Protein AF-A0A2A2QHY3-F1 (afdb_monomer)

pLDDT: mean 75.03, std 21.99, range [33.5, 98.31]

Mean predicted aligned error: 20.66 Å

Foldseek 3Di:
DDDDPPPVVVVVVVVVVVVVVVVVVVVVVVPPDDDDDDDDDDDDDDDDDDDDDDDDDDDDDDDDDDDDDDDDDDDDDDDDDDDDDDPPDPDPPDPDDDDDDPVPDPDPDFPPVQLVLQALVLVLQLVVCVVPVFGQDDAQQSSLCCCCQVPPRRDHSRDPVQPDADPSNFGATPCRAGWDWAPPDRHDIKTWQCANVNHPPDPRIHIYD

Structure (mmCIF, N/CA/C/O backbone):
data_AF-A0A2A2QHY3-F1
#
_entry.id   AF-A0A2A2QHY3-F1
#
loop_
_atom_site.group_PDB
_atom_site.id
_atom_site.type_symbol
_atom_site.label_atom_id
_atom_site.label_alt_id
_atom_site.label_comp_id
_atom_site.label_asym_id
_atom_site.label_entity_id
_atom_site.label_seq_id
_atom_site.pdbx_PDB_ins_code
_atom_site.Cartn_x
_atom_site.Cartn_y
_atom_site.Cartn_z
_atom_site.occupancy
_atom_site.B_iso_or_equiv
_atom_site.auth_seq_id
_atom_site.auth_comp_id
_atom_site.auth_asym_id
_atom_site.auth_atom_id
_atom_site.pdbx_PDB_model_num
ATOM 1 N N . MET A 1 1 ? -43.915 27.245 43.127 1.00 45.81 1 MET A N 1
ATOM 2 C CA . MET A 1 1 ? -43.086 27.067 41.912 1.00 45.81 1 MET A CA 1
ATOM 3 C C . MET A 1 1 ? -41.611 27.105 42.297 1.00 45.81 1 MET A C 1
ATOM 5 O O . MET A 1 1 ? -41.161 28.162 42.717 1.00 45.81 1 MET A O 1
ATOM 9 N N . LYS A 1 2 ? -40.897 25.970 42.237 1.00 51.75 2 LYS A N 1
ATOM 10 C CA . LYS A 1 2 ? -39.419 25.854 42.232 1.00 51.75 2 LYS A CA 1
ATOM 11 C C . LYS A 1 2 ? -39.046 24.370 42.066 1.00 51.75 2 LYS A C 1
ATOM 13 O O . LYS A 1 2 ? -38.904 23.647 43.042 1.00 51.75 2 LYS A O 1
ATOM 18 N N . CYS A 1 3 ? -38.925 23.913 40.824 1.00 56.03 3 CYS A N 1
ATOM 19 C CA . CYS A 1 3 ? -38.305 22.636 40.464 1.00 56.03 3 CYS A CA 1
ATOM 20 C C . CYS A 1 3 ? -37.476 22.882 39.205 1.00 56.03 3 CYS A C 1
ATOM 22 O O . CYS A 1 3 ? -38.025 23.318 38.200 1.00 56.03 3 CYS A O 1
ATOM 24 N N . GLY A 1 4 ? -36.161 22.669 39.279 1.00 54.53 4 GLY A N 1
ATOM 25 C CA . GLY A 1 4 ? -35.278 22.825 38.120 1.00 54.53 4 GLY A CA 1
ATOM 26 C C . GLY A 1 4 ? -33.840 23.198 38.463 1.00 54.53 4 GLY A C 1
ATOM 27 O O . GLY A 1 4 ? -33.334 24.168 37.916 1.00 54.53 4 GLY A O 1
ATOM 28 N N . ARG A 1 5 ? -33.186 22.486 39.394 1.00 56.34 5 ARG A N 1
ATOM 29 C CA . ARG A 1 5 ? -31.744 22.656 39.681 1.00 56.34 5 ARG A CA 1
ATOM 30 C C . ARG A 1 5 ? -30.909 21.392 40.026 1.00 56.34 5 ARG A C 1
ATOM 32 O O . ARG A 1 5 ? -29.779 21.594 40.449 1.00 56.34 5 ARG A O 1
ATOM 39 N N . PRO A 1 6 ? -31.331 20.118 39.835 1.00 54.50 6 PRO A N 1
ATOM 40 C CA . PRO A 1 6 ? -30.407 18.998 40.078 1.00 54.50 6 PRO A CA 1
ATOM 41 C C . PRO A 1 6 ? -29.558 18.587 38.856 1.00 54.50 6 PRO A C 1
ATOM 43 O O . PRO A 1 6 ? -28.468 18.057 39.031 1.00 54.50 6 PRO A O 1
ATOM 46 N N . ILE A 1 7 ? -30.000 18.855 37.620 1.00 58.50 7 ILE A N 1
ATOM 47 C CA . ILE A 1 7 ? -29.345 18.306 36.411 1.00 58.50 7 ILE A CA 1
ATOM 48 C C . ILE A 1 7 ? -28.051 19.061 36.049 1.00 58.50 7 ILE A C 1
ATOM 50 O O . ILE A 1 7 ? -27.073 18.450 35.630 1.00 58.50 7 ILE A O 1
ATOM 54 N N . LEU A 1 8 ? -27.999 20.378 36.277 1.00 55.47 8 LEU A N 1
ATOM 55 C CA . LEU A 1 8 ? -26.834 21.200 35.915 1.00 55.47 8 LEU A CA 1
ATOM 56 C C . LEU A 1 8 ? -25.588 20.883 36.770 1.00 55.47 8 LEU A C 1
ATOM 58 O O . LEU A 1 8 ? -24.467 20.959 36.277 1.00 55.47 8 LEU A O 1
ATOM 62 N N . LEU A 1 9 ? -25.779 20.487 38.034 1.00 60.03 9 LEU A N 1
ATOM 63 C CA . LEU A 1 9 ? -24.678 20.124 38.936 1.00 60.03 9 LEU A CA 1
ATOM 64 C C . LEU A 1 9 ? -24.052 18.770 38.571 1.00 60.03 9 LEU A C 1
ATOM 66 O O . LEU A 1 9 ? -22.837 18.622 38.666 1.00 60.03 9 LEU A O 1
ATOM 70 N N . GLY A 1 10 ? -24.858 17.812 38.100 1.00 60.22 10 GLY A N 1
ATOM 71 C CA . GLY A 1 10 ? -24.362 16.503 37.664 1.00 60.22 10 GLY A CA 1
ATOM 72 C C . GLY A 1 10 ? -23.463 16.589 36.428 1.00 60.22 10 GLY A C 1
ATOM 73 O O . GLY A 1 10 ? -22.419 15.945 36.380 1.00 60.22 10 GLY A O 1
ATOM 74 N N . VAL A 1 11 ? -23.820 17.438 35.458 1.00 71.88 11 VAL A N 1
ATOM 75 C CA . VAL A 1 11 ? -23.018 17.634 34.238 1.00 71.88 11 VAL A CA 1
ATOM 76 C C . VAL A 1 11 ? -21.696 18.336 34.552 1.00 71.88 11 VAL A C 1
ATOM 78 O O . VAL A 1 11 ? -20.653 17.921 34.054 1.00 71.88 11 VAL A O 1
ATOM 81 N N . LEU A 1 12 ? -21.705 19.347 35.427 1.00 74.94 12 LEU A N 1
ATOM 82 C CA . LEU A 1 12 ? -20.481 20.051 35.814 1.00 74.94 12 LEU A CA 1
ATOM 83 C C . LEU A 1 12 ? -19.494 19.128 36.547 1.00 74.94 12 LEU A C 1
ATOM 85 O O . LEU A 1 12 ? -18.302 19.170 36.258 1.00 74.94 12 LEU A O 1
ATOM 89 N N . ALA A 1 13 ? -19.987 18.262 37.438 1.00 75.25 13 ALA A N 1
ATOM 90 C CA . ALA A 1 13 ? -19.157 17.287 38.146 1.00 75.25 13 ALA A CA 1
ATOM 91 C C . ALA A 1 13 ? -18.548 16.227 37.208 1.00 75.25 13 ALA A C 1
ATOM 93 O O . ALA A 1 13 ? -17.409 15.805 37.405 1.00 75.25 13 ALA A O 1
ATOM 94 N N . LEU A 1 14 ? -19.277 15.813 36.165 1.00 79.25 14 LEU A N 1
ATOM 95 C CA . LEU A 1 14 ? -18.759 14.874 35.169 1.00 79.25 14 LEU A CA 1
ATOM 96 C C . LEU A 1 14 ? -17.649 15.517 34.321 1.00 79.25 14 LEU A C 1
ATOM 98 O O . LEU A 1 14 ? -16.610 14.903 34.090 1.00 79.25 14 LEU A O 1
ATOM 102 N N . VAL A 1 15 ? -17.838 16.771 33.895 1.00 83.25 15 VAL A N 1
ATOM 103 C CA . VAL A 1 15 ? -16.846 17.509 33.095 1.00 83.25 15 VAL A CA 1
ATOM 104 C C . VAL A 1 15 ? -15.562 17.754 33.889 1.00 83.25 15 VAL A C 1
ATOM 106 O O . VAL A 1 15 ? -14.472 17.564 33.349 1.00 83.25 15 VAL A O 1
ATOM 109 N N . THR A 1 16 ? -15.656 18.110 35.174 1.00 83.81 16 THR A N 1
ATOM 110 C CA . THR A 1 16 ? -14.464 18.289 36.018 1.00 83.81 16 THR A CA 1
ATOM 111 C C . THR A 1 16 ? -13.743 16.971 36.283 1.00 83.81 16 THR A C 1
ATOM 113 O O . THR A 1 16 ? -12.515 16.945 36.247 1.00 83.81 16 THR A O 1
ATOM 116 N N . ALA A 1 17 ? -14.470 15.865 36.472 1.00 84.81 17 ALA A N 1
ATOM 117 C CA . ALA A 1 17 ? -13.868 14.543 36.626 1.00 84.81 17 ALA A CA 1
ATOM 118 C C . ALA A 1 17 ? -13.117 14.094 35.359 1.00 84.81 17 ALA A C 1
ATOM 120 O O . ALA A 1 17 ? -11.991 13.610 35.455 1.00 84.81 17 ALA A O 1
ATOM 121 N N . VAL A 1 18 ? -13.694 14.309 34.170 1.00 85.50 18 VAL A N 1
ATOM 122 C CA . VAL A 1 18 ? -13.041 13.983 32.888 1.00 85.50 18 VAL A CA 1
ATOM 123 C C . VAL A 1 18 ? -11.818 14.871 32.641 1.00 85.50 18 VAL A C 1
ATOM 125 O O . VAL A 1 18 ? -10.783 14.371 32.201 1.00 85.50 18 VAL A O 1
ATOM 128 N N . ALA A 1 19 ? -11.897 16.164 32.968 1.00 82.62 19 ALA A N 1
ATOM 129 C CA . ALA A 1 19 ? -10.767 17.084 32.843 1.00 82.62 19 ALA A CA 1
ATOM 130 C C . ALA A 1 19 ? -9.610 16.714 33.789 1.00 82.62 19 ALA A C 1
ATOM 132 O O . ALA A 1 19 ? -8.457 16.691 33.366 1.00 82.62 19 ALA A O 1
ATOM 133 N N . LEU A 1 20 ? -9.912 16.361 35.045 1.00 80.81 20 LEU A N 1
ATOM 134 C CA . LEU A 1 20 ? -8.910 15.908 36.016 1.00 80.81 20 LEU A CA 1
ATOM 135 C C . LEU A 1 20 ? -8.284 14.566 35.621 1.00 80.81 20 LEU A C 1
ATOM 137 O O . LEU A 1 20 ? -7.082 14.382 35.798 1.00 80.81 20 LEU A O 1
ATOM 141 N N . TRP A 1 21 ? -9.072 13.649 35.054 1.00 82.31 21 TRP A N 1
ATOM 142 C CA . TRP A 1 21 ? -8.555 12.382 34.541 1.00 82.31 21 TRP A CA 1
ATOM 143 C C . TRP A 1 21 ? -7.589 12.603 33.367 1.00 82.31 21 TRP A C 1
ATOM 145 O O . TRP A 1 21 ? -6.461 12.120 33.410 1.00 82.31 21 TRP A O 1
ATOM 155 N N . ARG A 1 22 ? -7.966 13.431 32.380 1.00 81.06 22 ARG A N 1
ATOM 156 C CA . ARG A 1 22 ? -7.098 13.770 31.237 1.00 81.06 22 ARG A CA 1
ATOM 157 C C . ARG A 1 22 ? -5.820 14.506 31.642 1.00 81.06 22 ARG A C 1
ATOM 159 O O . ARG A 1 22 ? -4.773 14.265 31.053 1.00 81.06 22 ARG A O 1
ATOM 166 N N . PHE A 1 23 ? -5.889 15.382 32.643 1.00 74.88 23 PHE A N 1
ATOM 167 C CA . PHE A 1 23 ? -4.717 16.115 33.123 1.00 74.88 23 PHE A CA 1
ATOM 168 C C . PHE A 1 23 ? -3.711 15.210 33.851 1.00 74.88 23 PHE A C 1
ATOM 170 O O . PHE A 1 23 ? -2.507 15.431 33.755 1.00 74.88 23 PHE A O 1
ATOM 177 N N . ARG A 1 24 ? -4.182 14.164 34.547 1.00 76.06 24 ARG A N 1
ATOM 178 C CA . ARG A 1 24 ? -3.297 13.199 35.216 1.00 76.06 24 ARG A CA 1
ATOM 179 C C . ARG A 1 24 ? -2.527 12.329 34.222 1.00 76.06 24 ARG A C 1
ATOM 181 O O . ARG A 1 24 ? -1.362 12.046 34.472 1.00 76.06 24 ARG A O 1
ATOM 188 N N . GLU A 1 25 ? -3.151 11.959 33.105 1.00 73.75 25 GLU A N 1
ATOM 189 C CA . GLU A 1 25 ? -2.495 11.208 32.024 1.00 73.75 25 GLU A CA 1
ATOM 190 C C . GLU A 1 25 ? -1.310 12.002 31.440 1.00 73.75 25 GLU A C 1
ATOM 192 O O . GLU A 1 25 ? -0.214 11.471 31.297 1.00 73.75 25 GLU A O 1
ATOM 197 N N . SER A 1 26 ? -1.488 13.315 31.229 1.00 69.31 26 SER A N 1
ATOM 198 C CA . SER A 1 26 ? -0.455 14.199 30.663 1.00 69.31 26 SER A CA 1
ATOM 199 C C . SER A 1 26 ? 0.800 14.350 31.532 1.00 69.31 26 SER A C 1
ATOM 201 O O . SER A 1 26 ? 1.853 14.700 31.008 1.00 69.31 26 SER A O 1
ATOM 203 N N . GLN A 1 27 ? 0.712 14.120 32.845 1.00 67.31 27 GLN A N 1
ATOM 204 C CA . GLN A 1 27 ? 1.872 14.202 33.741 1.00 67.31 27 GLN A CA 1
ATOM 205 C C . GLN A 1 27 ? 2.694 12.903 33.757 1.00 67.31 27 GLN A C 1
ATOM 207 O O . GLN A 1 27 ? 3.827 12.915 34.226 1.00 67.31 27 GLN A O 1
ATOM 212 N N . SER A 1 28 ? 2.161 11.791 33.231 1.00 60.09 28 SER A N 1
ATOM 213 C CA . SER A 1 28 ? 2.881 10.511 33.186 1.00 60.09 28 SER A CA 1
ATOM 214 C C . SER A 1 28 ? 3.974 10.471 32.112 1.00 60.09 28 SER A C 1
ATOM 216 O O . SER A 1 28 ? 4.879 9.647 32.209 1.00 60.09 28 SER A O 1
ATOM 218 N N . GLU A 1 29 ? 3.913 11.339 31.100 1.00 57.69 29 GLU A N 1
ATOM 219 C CA . GLU A 1 29 ? 4.893 11.367 30.004 1.00 57.69 29 GLU A CA 1
ATOM 220 C C . GLU A 1 29 ? 6.101 12.277 30.300 1.00 57.69 29 GLU A C 1
ATOM 222 O O . GLU A 1 29 ? 7.143 12.148 29.662 1.00 57.69 29 GLU A O 1
ATOM 227 N N . ALA A 1 30 ? 6.008 13.163 31.300 1.00 55.22 30 ALA A N 1
ATOM 228 C CA . ALA A 1 30 ? 7.052 14.148 31.601 1.00 55.22 30 ALA A CA 1
ATOM 229 C C . ALA A 1 30 ? 8.196 13.628 32.500 1.00 55.22 30 ALA A C 1
ATOM 231 O O . ALA A 1 30 ? 9.210 14.309 32.626 1.00 55.22 30 ALA A O 1
ATOM 232 N N . ASP A 1 31 ? 8.071 12.436 33.097 1.00 53.31 31 ASP A N 1
ATOM 233 C CA . ASP A 1 31 ? 9.035 11.913 34.088 1.00 53.31 31 ASP A CA 1
ATOM 234 C C . ASP A 1 31 ? 9.983 10.822 33.534 1.00 53.31 31 ASP A C 1
ATOM 236 O O . ASP A 1 31 ? 10.686 10.151 34.284 1.00 53.31 31 ASP A O 1
ATOM 240 N N . SER A 1 32 ? 10.023 10.613 32.208 1.00 55.22 32 SER A N 1
ATOM 241 C CA . SER A 1 32 ? 10.873 9.575 31.581 1.00 55.22 32 SER A CA 1
ATOM 242 C C . SER A 1 32 ? 12.145 10.088 30.893 1.00 55.22 32 SER A C 1
ATOM 244 O O . SER A 1 32 ? 12.875 9.296 30.301 1.00 55.22 32 SER A O 1
ATOM 246 N N . GLN A 1 33 ? 12.482 11.377 31.001 1.00 50.69 33 GLN A N 1
ATOM 247 C CA . GLN A 1 33 ? 13.728 11.914 30.437 1.00 50.69 33 GLN A CA 1
ATOM 248 C C . GLN A 1 33 ? 14.795 12.119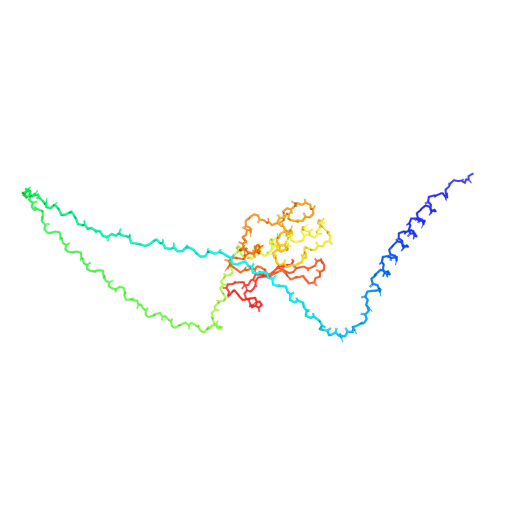 31.529 1.00 50.69 33 GLN A C 1
ATOM 250 O O . GLN A 1 33 ? 15.127 13.244 31.899 1.00 50.69 33 GLN A O 1
ATOM 255 N N . ALA A 1 34 ? 15.356 11.021 32.043 1.00 54.34 34 ALA A N 1
ATOM 256 C CA . ALA A 1 34 ? 16.593 11.058 32.825 1.00 54.34 34 ALA A CA 1
ATOM 257 C C . ALA A 1 34 ? 17.828 11.107 31.888 1.00 54.34 34 ALA A C 1
ATOM 259 O O . ALA A 1 34 ? 17.817 10.473 30.829 1.00 54.34 34 ALA A O 1
ATOM 260 N N . PRO A 1 35 ? 18.890 11.859 32.238 1.00 56.16 35 PRO A N 1
ATOM 261 C CA . PRO A 1 35 ? 20.059 12.060 31.386 1.00 56.16 35 PRO A CA 1
ATOM 262 C C . PRO A 1 35 ? 21.027 10.866 31.388 1.00 56.16 35 PRO A C 1
ATOM 264 O O . PRO A 1 35 ? 21.154 10.130 32.363 1.00 56.16 35 PRO A O 1
ATOM 267 N N . ALA A 1 36 ? 21.732 10.727 30.265 1.00 50.81 36 ALA A N 1
ATOM 268 C CA . ALA A 1 36 ? 22.735 9.711 29.975 1.00 50.81 36 ALA A CA 1
ATOM 269 C C . ALA A 1 36 ? 23.927 9.702 30.953 1.00 50.81 36 ALA A C 1
ATOM 271 O O . ALA A 1 36 ? 24.559 10.734 31.175 1.00 50.81 36 ALA A O 1
ATOM 272 N N . GLU A 1 37 ? 24.319 8.508 31.406 1.00 55.56 37 GLU A N 1
ATOM 273 C CA . GLU A 1 37 ? 25.674 8.210 31.888 1.00 55.56 37 GLU A CA 1
ATOM 274 C C . GLU A 1 37 ? 26.284 7.059 31.064 1.00 55.56 37 GLU A C 1
ATOM 276 O O . GLU A 1 37 ? 25.624 6.036 30.868 1.00 55.56 37 GLU A O 1
ATOM 281 N N . PRO A 1 38 ? 27.543 7.171 30.596 1.00 61.53 38 PRO A N 1
ATOM 282 C CA . PRO A 1 38 ? 28.265 6.063 29.988 1.00 61.53 38 PRO A CA 1
ATOM 283 C C . PRO A 1 38 ? 29.276 5.470 30.978 1.00 61.53 38 PRO A C 1
ATOM 285 O O . PRO A 1 38 ? 30.269 6.120 31.298 1.00 61.53 38 PRO A O 1
ATOM 288 N N . ARG A 1 39 ? 29.099 4.211 31.402 1.00 39.72 39 ARG A N 1
ATOM 289 C CA . ARG A 1 39 ? 30.200 3.396 31.949 1.00 39.72 39 ARG A CA 1
ATOM 290 C C . ARG A 1 39 ? 30.043 1.901 31.649 1.00 39.72 39 ARG A C 1
ATOM 292 O O . ARG A 1 39 ? 29.150 1.240 32.154 1.00 39.72 39 ARG A O 1
ATOM 299 N N . SER A 1 40 ? 30.986 1.432 30.833 1.00 44.47 40 SER A N 1
ATOM 300 C CA . SER A 1 40 ? 31.912 0.325 31.110 1.00 44.47 40 SER A CA 1
ATOM 301 C C . SER A 1 40 ? 31.366 -1.074 31.424 1.00 44.47 40 SER A C 1
ATOM 303 O O . SER A 1 40 ? 30.890 -1.344 32.516 1.00 44.47 40 SER A O 1
ATOM 305 N N . THR A 1 41 ? 31.622 -1.968 30.461 1.00 46.62 41 THR A N 1
ATOM 306 C CA . THR A 1 41 ? 32.222 -3.308 30.614 1.00 46.62 41 THR A CA 1
ATOM 307 C C . THR A 1 41 ? 31.859 -4.120 31.855 1.00 46.62 41 THR A C 1
ATOM 309 O O . THR A 1 41 ? 32.412 -3.868 32.918 1.00 46.62 41 THR A O 1
ATOM 312 N N . GLU A 1 42 ? 31.169 -5.243 31.651 1.00 46.09 42 GLU A N 1
ATOM 313 C CA . GLU A 1 42 ? 31.665 -6.505 32.196 1.00 46.09 42 GLU A CA 1
ATOM 314 C C . GLU A 1 42 ? 31.254 -7.716 31.352 1.00 46.09 42 GLU A C 1
ATOM 316 O O . GLU A 1 42 ? 30.155 -7.826 30.814 1.00 46.09 42 GLU A O 1
ATOM 321 N N . SER A 1 43 ? 32.252 -8.577 31.197 1.00 50.47 43 SER A N 1
ATOM 322 C CA . SER A 1 43 ? 32.277 -9.831 30.469 1.00 50.47 43 SER A CA 1
ATOM 323 C C . SER A 1 43 ? 31.482 -10.886 31.231 1.00 50.47 43 SER A C 1
ATOM 325 O O . SER A 1 43 ? 31.693 -11.058 32.430 1.00 50.47 43 SER A O 1
ATOM 327 N N . PHE A 1 44 ? 30.630 -11.647 30.546 1.00 39.00 44 PHE A N 1
ATOM 328 C CA . PHE A 1 44 ? 30.208 -12.942 31.070 1.00 39.00 44 PHE A CA 1
ATOM 329 C C . PHE A 1 44 ? 30.114 -13.972 29.950 1.00 39.00 44 PHE A C 1
ATOM 331 O O . PHE A 1 44 ? 29.142 -14.055 29.200 1.00 39.00 44 PHE A O 1
ATOM 338 N N . SER A 1 45 ? 31.182 -14.760 29.857 1.00 47.38 45 SER A N 1
ATOM 339 C CA . SER A 1 45 ? 31.231 -16.040 29.171 1.00 47.38 45 SER A CA 1
ATOM 340 C C . SER A 1 45 ? 30.060 -16.920 29.599 1.00 47.38 45 SER A C 1
ATOM 342 O O . SER A 1 45 ? 29.883 -17.195 30.786 1.00 47.38 45 SER A O 1
ATOM 344 N N . ARG A 1 46 ? 29.320 -17.463 28.632 1.00 43.03 46 ARG A N 1
ATOM 345 C CA . ARG A 1 46 ? 28.609 -18.719 28.852 1.00 43.03 46 ARG A CA 1
ATOM 346 C C . ARG A 1 46 ? 28.780 -19.631 27.651 1.00 43.03 46 ARG A C 1
ATOM 348 O O . ARG A 1 46 ? 28.155 -19.456 26.612 1.00 43.03 46 ARG A O 1
ATOM 355 N N . SER A 1 47 ? 29.675 -20.586 27.863 1.00 44.25 47 SER A N 1
ATOM 356 C CA . SER A 1 47 ? 29.822 -21.831 27.131 1.00 44.25 47 SER A CA 1
ATOM 357 C C . SER A 1 47 ? 28.481 -22.547 26.993 1.00 44.25 47 SER A C 1
ATOM 359 O O . SER A 1 47 ? 27.666 -22.558 27.919 1.00 44.25 47 SER A O 1
ATOM 361 N N . GLY A 1 48 ? 28.287 -23.165 25.840 1.00 39.69 48 GLY A N 1
ATOM 362 C CA . GLY A 1 48 ? 27.104 -23.935 25.503 1.00 39.69 48 GLY A CA 1
ATOM 363 C C . GLY A 1 48 ? 27.349 -24.681 24.207 1.00 39.69 48 GLY A C 1
ATOM 364 O O . GLY A 1 48 ? 26.678 -24.433 23.212 1.00 39.69 48 GLY A O 1
ATOM 365 N N . ASP A 1 49 ? 28.368 -25.536 24.227 1.00 40.22 49 ASP A N 1
ATOM 366 C CA . ASP A 1 49 ? 28.618 -26.558 23.225 1.00 40.22 49 ASP A CA 1
ATOM 367 C C . ASP A 1 49 ? 27.358 -27.411 23.022 1.00 40.22 49 ASP A C 1
ATOM 369 O O . ASP A 1 49 ? 26.797 -27.981 23.959 1.00 40.22 49 ASP A O 1
ATOM 373 N N . THR A 1 50 ? 26.900 -27.512 21.782 1.00 42.78 50 THR A N 1
ATOM 374 C CA . THR A 1 50 ? 26.102 -28.647 21.317 1.00 42.78 50 THR A CA 1
ATOM 375 C C . THR A 1 50 ? 26.568 -28.954 19.904 1.00 42.78 50 THR A C 1
ATOM 377 O O . THR A 1 50 ? 26.039 -28.464 18.910 1.00 42.78 50 THR A O 1
ATOM 380 N N . GLU A 1 51 ? 27.626 -29.759 19.841 1.00 41.38 51 GLU A N 1
ATOM 381 C CA . GLU A 1 51 ? 27.794 -30.725 18.766 1.00 41.38 51 GLU A CA 1
ATOM 382 C C . GLU A 1 51 ? 26.566 -31.651 18.750 1.00 41.38 51 GLU A C 1
ATOM 384 O O . GLU A 1 51 ? 26.007 -31.950 19.804 1.00 41.38 51 GLU A O 1
ATOM 389 N N . ILE A 1 52 ? 26.151 -32.124 17.573 1.00 43.00 52 ILE A N 1
ATOM 390 C CA . ILE A 1 52 ? 26.177 -33.551 17.204 1.00 43.00 52 ILE A CA 1
ATOM 391 C C . ILE A 1 52 ? 25.601 -33.712 15.780 1.00 43.00 52 ILE A C 1
ATOM 393 O O . ILE A 1 52 ? 24.456 -33.378 15.491 1.00 43.00 52 ILE A O 1
ATOM 397 N N . ALA A 1 53 ? 26.449 -34.324 14.947 1.00 40.06 53 ALA A N 1
ATOM 398 C CA . ALA A 1 53 ? 26.171 -35.210 13.812 1.00 40.06 53 ALA A CA 1
ATOM 399 C C . ALA A 1 53 ? 25.688 -34.645 12.463 1.00 40.06 53 ALA A C 1
ATOM 401 O O . ALA A 1 53 ? 24.530 -34.751 12.067 1.00 40.06 53 ALA A O 1
ATOM 402 N N . THR A 1 54 ? 26.691 -34.286 11.658 1.00 37.28 54 THR A N 1
ATOM 403 C CA . THR A 1 54 ? 26.808 -34.693 10.248 1.00 37.28 54 THR A CA 1
ATOM 404 C C . THR A 1 54 ? 26.837 -36.227 10.125 1.00 37.28 54 THR A C 1
ATOM 406 O O . THR A 1 54 ? 27.675 -36.883 10.741 1.00 37.28 54 THR A O 1
ATOM 409 N N . SER A 1 55 ? 25.974 -36.793 9.277 1.00 38.66 55 SER A N 1
ATOM 410 C CA . SER A 1 55 ? 26.040 -38.168 8.744 1.00 38.66 55 SER A CA 1
ATOM 411 C C . SER A 1 55 ? 25.669 -38.078 7.256 1.00 38.66 55 SER A C 1
ATOM 413 O O . SER A 1 55 ? 24.545 -37.724 6.928 1.00 38.66 55 SER A O 1
ATOM 415 N N . SER A 1 56 ? 26.626 -37.981 6.333 1.00 39.38 56 SER A N 1
ATOM 416 C CA . SER A 1 56 ? 27.412 -39.047 5.691 1.00 39.38 56 SER A CA 1
ATOM 417 C C . SER A 1 56 ? 26.598 -40.044 4.842 1.00 39.38 56 SER A C 1
ATOM 419 O O . SER A 1 56 ? 25.986 -40.971 5.356 1.00 39.38 56 SER A O 1
ATOM 421 N N . LYS A 1 57 ? 26.756 -39.873 3.518 1.00 37.31 57 LYS A N 1
ATOM 422 C CA . LYS A 1 57 ? 27.110 -40.909 2.528 1.00 37.31 57 LYS A CA 1
ATOM 423 C C . LYS A 1 57 ? 26.030 -41.896 2.054 1.00 37.31 57 LYS A C 1
ATOM 425 O O . LYS A 1 57 ? 25.667 -42.843 2.738 1.00 37.31 57 LYS A O 1
ATOM 430 N N . GLY A 1 58 ? 25.679 -41.753 0.774 1.00 33.50 58 GLY A N 1
ATOM 431 C CA . GLY A 1 58 ? 25.013 -42.770 -0.038 1.00 33.50 58 GLY A CA 1
ATOM 432 C C . GLY A 1 58 ? 25.218 -42.488 -1.527 1.00 33.50 58 GLY A C 1
ATOM 433 O O . GLY A 1 58 ? 24.351 -41.911 -2.168 1.00 33.50 58 GLY A O 1
ATOM 434 N N . GLU A 1 59 ? 26.383 -42.863 -2.054 1.00 37.09 59 GLU A N 1
ATOM 435 C CA . GLU A 1 59 ? 26.681 -42.914 -3.489 1.00 37.09 59 GLU A CA 1
ATOM 436 C C . GLU A 1 59 ? 27.080 -44.351 -3.863 1.00 37.09 59 GLU A C 1
ATOM 438 O O . GLU A 1 59 ? 27.637 -45.072 -3.031 1.00 37.09 59 GLU A O 1
ATOM 443 N N . VAL A 1 60 ? 26.850 -44.679 -5.142 1.00 40.44 60 VAL A N 1
ATOM 444 C CA . VAL A 1 60 ? 27.289 -45.841 -5.941 1.00 40.44 60 VAL A CA 1
ATOM 445 C C . VAL A 1 60 ? 26.256 -46.971 -6.098 1.00 40.44 60 VAL A C 1
ATOM 447 O O . VAL A 1 60 ? 26.062 -47.776 -5.195 1.00 40.44 60 VAL A O 1
ATOM 450 N N . ALA A 1 61 ? 25.664 -47.084 -7.300 1.00 34.59 61 ALA A N 1
ATOM 451 C CA . ALA A 1 61 ? 25.984 -48.161 -8.260 1.00 34.59 61 ALA A CA 1
ATOM 452 C C . ALA A 1 61 ? 25.009 -48.221 -9.466 1.00 34.59 61 ALA A C 1
ATOM 454 O O . ALA A 1 61 ? 23.823 -48.498 -9.324 1.00 34.59 61 ALA A O 1
ATOM 455 N N . LEU A 1 62 ? 25.564 -48.061 -10.667 1.00 44.06 62 LEU A N 1
ATOM 456 C CA . LEU A 1 62 ? 25.148 -48.629 -11.963 1.00 44.06 62 LEU A CA 1
ATOM 457 C C . LEU A 1 62 ? 26.447 -49.145 -12.624 1.00 44.06 62 LEU A C 1
ATOM 459 O O . LEU A 1 62 ? 27.510 -48.641 -12.240 1.00 44.06 62 LEU A O 1
ATOM 463 N N . PRO A 1 63 ? 26.438 -49.964 -13.698 1.00 66.31 63 PRO A N 1
ATOM 464 C CA . PRO A 1 63 ? 25.510 -50.992 -14.216 1.00 66.31 63 PRO A CA 1
ATOM 465 C C . PRO A 1 63 ? 26.307 -52.343 -14.377 1.00 66.31 63 PRO A C 1
ATOM 467 O O . PRO A 1 63 ? 27.285 -52.462 -13.633 1.00 66.31 63 PRO A O 1
ATOM 470 N N . PRO A 1 64 ? 25.982 -53.380 -15.213 1.00 49.31 64 PRO A N 1
ATOM 471 C CA . PRO A 1 64 ? 25.959 -53.319 -16.696 1.00 49.31 64 PRO A CA 1
ATOM 472 C C . PRO A 1 64 ? 24.998 -54.289 -17.458 1.00 49.31 64 PRO A C 1
ATOM 474 O O . PRO A 1 64 ? 24.500 -55.274 -16.924 1.00 49.31 64 PRO A O 1
ATOM 477 N N . ASP A 1 65 ? 24.797 -53.957 -18.740 1.00 38.75 65 ASP A N 1
ATOM 478 C CA . ASP A 1 65 ? 24.644 -54.777 -19.961 1.00 38.75 65 ASP A CA 1
ATOM 479 C C . ASP A 1 65 ? 23.682 -55.983 -20.050 1.00 38.75 65 ASP A C 1
ATOM 481 O O . ASP A 1 65 ? 23.809 -57.002 -19.375 1.00 38.75 65 ASP A O 1
ATOM 485 N N . GLY A 1 66 ? 22.790 -55.906 -21.046 1.00 34.88 66 GLY A N 1
ATOM 486 C CA . GLY A 1 66 ? 21.950 -57.002 -21.532 1.00 34.88 66 GLY A CA 1
ATOM 487 C C . GLY A 1 66 ? 21.567 -56.798 -22.998 1.00 34.88 66 GLY A C 1
ATOM 488 O O . GLY A 1 66 ? 20.509 -56.258 -23.308 1.00 34.88 66 GLY A O 1
ATOM 489 N N . ASP A 1 67 ? 22.475 -57.211 -23.878 1.00 35.81 67 ASP A N 1
ATOM 490 C CA . ASP A 1 67 ? 22.350 -57.323 -25.332 1.00 35.81 67 ASP A CA 1
ATOM 491 C C . ASP A 1 67 ? 21.337 -58.424 -25.716 1.00 35.81 67 ASP A C 1
ATOM 493 O O . ASP A 1 67 ? 21.334 -59.500 -25.113 1.00 35.81 67 ASP A O 1
ATOM 497 N N . SER A 1 68 ? 20.479 -58.180 -26.712 1.00 39.41 68 SER A N 1
ATOM 498 C CA . SER A 1 68 ? 19.753 -59.223 -27.460 1.00 39.41 68 SER A CA 1
ATOM 499 C C . SER A 1 68 ? 19.142 -58.665 -28.749 1.00 39.41 68 SER A C 1
ATOM 501 O O . SER A 1 68 ? 17.998 -58.225 -28.805 1.00 39.41 68 SER A O 1
ATOM 503 N N . SER A 1 69 ? 19.973 -58.671 -29.789 1.00 40.47 69 SER A N 1
ATOM 504 C CA . SER A 1 69 ? 19.734 -59.242 -31.125 1.00 40.47 69 SER A CA 1
ATOM 505 C C . SER A 1 69 ? 18.289 -59.467 -31.630 1.00 40.47 69 SER A C 1
ATOM 507 O O . SER A 1 69 ? 17.484 -60.204 -31.068 1.00 40.47 69 SER A O 1
ATOM 509 N N . THR A 1 70 ? 18.078 -58.919 -32.830 1.00 41.44 70 THR A N 1
ATOM 510 C CA . THR A 1 70 ? 17.050 -59.155 -33.868 1.00 41.44 70 THR A CA 1
ATOM 511 C C . THR A 1 70 ? 16.800 -60.629 -34.249 1.00 41.44 70 THR A C 1
ATOM 513 O O . THR A 1 70 ? 17.671 -61.470 -34.026 1.00 41.44 70 THR A O 1
ATOM 516 N N . PRO A 1 71 ? 15.698 -60.938 -34.976 1.00 46.66 71 PRO A N 1
ATOM 517 C CA . PRO A 1 71 ? 15.840 -61.104 -36.433 1.00 46.66 71 PRO A CA 1
ATOM 518 C C . PRO A 1 71 ? 14.675 -60.585 -37.308 1.00 46.66 71 PRO A C 1
ATOM 520 O O . PRO A 1 71 ? 13.525 -60.463 -36.895 1.00 46.66 71 PRO A O 1
ATOM 523 N N . ALA A 1 72 ? 15.053 -60.302 -38.556 1.00 40.25 72 ALA A N 1
ATOM 524 C CA . ALA A 1 72 ? 14.299 -59.797 -39.705 1.00 40.25 72 ALA A CA 1
ATOM 525 C C . ALA A 1 72 ? 13.280 -60.781 -40.314 1.00 40.25 72 ALA A C 1
ATOM 527 O O . ALA A 1 72 ? 13.494 -61.975 -40.168 1.00 40.25 72 ALA A O 1
ATOM 528 N N . VAL A 1 73 ? 12.312 -60.280 -41.117 1.00 42.72 73 VAL A N 1
ATOM 529 C CA . VAL A 1 73 ? 11.873 -60.841 -42.430 1.00 42.72 73 VAL A CA 1
ATOM 530 C C . VAL A 1 73 ? 11.112 -59.788 -43.292 1.00 42.72 73 VAL A C 1
ATOM 532 O O . VAL A 1 73 ? 9.989 -59.417 -42.974 1.00 42.72 73 VAL A O 1
ATOM 535 N N . SER A 1 74 ? 11.749 -59.406 -44.414 1.00 53.62 74 SER A N 1
ATOM 536 C CA . SER A 1 74 ? 11.282 -59.157 -45.811 1.00 53.62 74 SER A CA 1
ATOM 537 C C . SER A 1 74 ? 10.266 -58.069 -46.266 1.00 53.62 74 SER A C 1
ATOM 539 O O . SER A 1 74 ? 9.445 -57.605 -45.484 1.00 53.62 74 SER A O 1
ATOM 541 N N . PRO A 1 75 ? 10.335 -57.650 -47.567 1.00 57.62 75 PRO A N 1
ATOM 542 C CA . PRO A 1 75 ? 10.021 -56.285 -48.027 1.00 57.62 75 PRO A CA 1
ATOM 543 C C . PRO A 1 75 ? 8.961 -56.150 -49.163 1.00 57.62 75 PRO A C 1
ATOM 545 O O . PRO A 1 75 ? 8.476 -57.145 -49.697 1.00 57.62 75 PRO A O 1
ATOM 548 N N . ALA A 1 76 ? 8.763 -54.882 -49.592 1.00 46.56 76 ALA A N 1
ATOM 549 C CA . ALA A 1 76 ? 8.148 -54.326 -50.830 1.00 46.56 76 ALA A CA 1
ATOM 550 C C . ALA A 1 76 ? 6.685 -53.813 -50.728 1.00 46.56 76 ALA A C 1
ATOM 552 O O . ALA A 1 76 ? 5.939 -54.342 -49.909 1.00 46.56 76 ALA A O 1
ATOM 553 N N . PRO A 1 77 ? 6.219 -52.839 -51.563 1.00 47.88 77 PRO A N 1
ATOM 554 C CA . PRO A 1 77 ? 6.882 -52.080 -52.640 1.00 47.88 77 PRO A CA 1
ATOM 555 C C . PRO A 1 77 ? 6.809 -50.531 -52.496 1.00 47.88 77 PRO A C 1
ATOM 557 O O . PRO A 1 77 ? 6.122 -49.978 -51.643 1.00 47.88 77 PRO A O 1
ATOM 560 N N . ALA A 1 78 ? 7.550 -49.829 -53.360 1.00 57.22 78 ALA A N 1
ATOM 561 C CA . ALA A 1 78 ? 7.730 -48.373 -53.387 1.00 57.22 78 ALA A CA 1
ATOM 562 C C . ALA A 1 78 ? 6.499 -47.562 -53.858 1.00 57.22 78 ALA A C 1
ATOM 564 O O . ALA A 1 78 ? 5.825 -47.978 -54.802 1.00 57.22 78 ALA A O 1
ATOM 565 N N . PRO A 1 79 ? 6.300 -46.336 -53.330 1.00 50.53 79 PRO A N 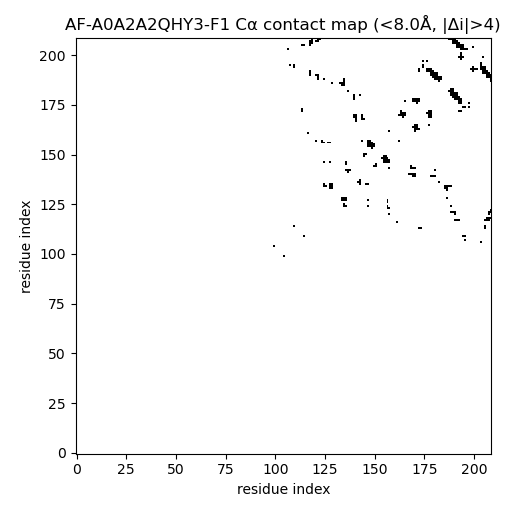1
ATOM 566 C CA . PRO A 1 79 ? 5.616 -45.253 -54.027 1.00 50.53 79 PRO A CA 1
ATOM 567 C C . PRO A 1 79 ? 6.593 -44.161 -54.520 1.00 50.53 79 PRO A C 1
ATOM 569 O O . PRO A 1 79 ? 7.658 -43.933 -53.954 1.00 50.53 79 PRO A O 1
ATOM 572 N N . ALA A 1 80 ? 6.198 -43.522 -55.622 1.00 55.34 80 ALA A N 1
ATOM 573 C CA . ALA A 1 80 ? 6.900 -42.523 -56.435 1.00 55.34 80 ALA A CA 1
ATOM 574 C C . ALA A 1 80 ? 7.540 -41.333 -55.670 1.00 55.34 80 ALA A C 1
ATOM 576 O O . ALA A 1 80 ? 7.092 -40.993 -54.574 1.00 55.34 80 ALA A O 1
ATOM 577 N N . PRO A 1 81 ? 8.548 -40.642 -56.253 1.00 49.91 81 PRO A N 1
ATOM 578 C CA . PRO A 1 81 ? 9.211 -39.516 -55.601 1.00 49.91 81 PRO A CA 1
ATOM 579 C C . PRO A 1 81 ? 8.258 -38.322 -55.455 1.00 49.91 81 PRO A C 1
ATOM 581 O O . PRO A 1 81 ? 7.877 -37.678 -56.433 1.00 49.91 81 PRO A O 1
ATOM 584 N N . LEU A 1 82 ? 7.893 -38.017 -54.210 1.00 49.41 82 LEU A N 1
ATOM 585 C CA . LEU A 1 82 ? 7.288 -36.746 -53.828 1.00 49.41 82 LEU A CA 1
ATOM 586 C C . LEU A 1 82 ? 8.317 -35.628 -54.031 1.00 49.41 82 LEU A C 1
ATOM 588 O O . LEU A 1 82 ? 9.472 -35.740 -53.619 1.00 49.41 82 LEU A O 1
ATOM 592 N N . ALA A 1 83 ? 7.879 -34.562 -54.698 1.00 53.38 83 ALA A N 1
ATOM 593 C CA . ALA A 1 83 ? 8.648 -33.357 -54.955 1.00 53.38 83 ALA A CA 1
ATOM 594 C C . ALA A 1 83 ? 9.310 -32.821 -53.674 1.00 53.38 83 ALA A C 1
ATOM 596 O O . ALA A 1 83 ? 8.677 -32.730 -52.622 1.00 53.38 83 ALA A O 1
ATOM 597 N N . ALA A 1 84 ? 10.589 -32.456 -53.781 1.00 60.88 84 ALA A N 1
ATOM 598 C CA . ALA A 1 84 ? 11.343 -31.858 -52.690 1.00 60.88 84 ALA A CA 1
ATOM 599 C C . ALA A 1 84 ? 10.643 -30.582 -52.173 1.00 60.88 84 ALA A C 1
ATOM 601 O O . ALA A 1 84 ? 10.233 -29.746 -52.985 1.00 60.88 84 ALA A O 1
ATOM 602 N N . PRO A 1 85 ? 10.517 -30.384 -50.850 1.00 56.41 85 PRO A N 1
ATOM 603 C CA . PRO A 1 85 ? 10.068 -29.112 -50.310 1.00 56.41 85 PRO A CA 1
ATOM 604 C C . PRO A 1 85 ? 11.135 -28.044 -50.583 1.00 56.41 85 PRO A C 1
ATOM 606 O O . PRO A 1 85 ? 12.309 -28.216 -50.255 1.00 56.41 85 PRO A O 1
ATOM 609 N N . ASN A 1 86 ? 10.717 -26.933 -51.192 1.00 60.75 86 ASN A N 1
ATOM 610 C CA . ASN A 1 86 ? 11.549 -25.741 -51.343 1.00 60.75 86 ASN A CA 1
ATOM 611 C C . ASN A 1 86 ? 12.106 -25.319 -49.968 1.00 60.75 86 ASN A C 1
ATOM 613 O O . ASN A 1 86 ? 11.339 -25.300 -48.999 1.00 60.75 86 ASN A O 1
ATOM 617 N N . PRO A 1 87 ? 13.396 -24.952 -49.846 1.00 63.66 87 PRO A N 1
ATOM 618 C CA . PRO A 1 87 ? 13.916 -24.437 -48.587 1.00 63.66 87 PRO A CA 1
ATOM 619 C C . PRO A 1 87 ? 13.181 -23.139 -48.212 1.00 63.66 87 PRO A C 1
ATOM 621 O O . PRO A 1 87 ? 12.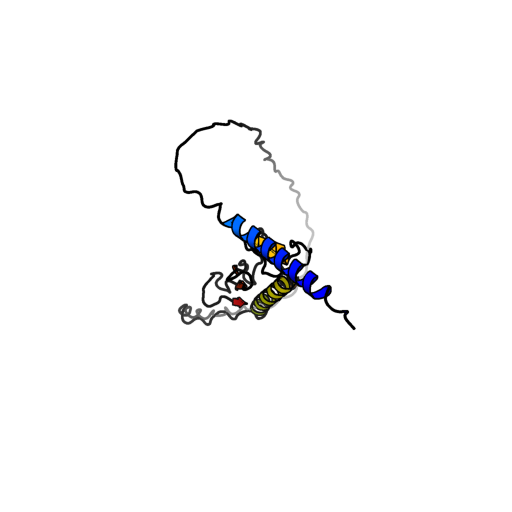904 -22.317 -49.095 1.00 63.66 87 PRO A O 1
ATOM 624 N N . PRO A 1 88 ? 12.862 -22.918 -46.923 1.00 60.53 88 PRO A N 1
ATOM 625 C CA . PRO A 1 88 ? 12.244 -21.678 -46.488 1.00 60.53 88 PRO A CA 1
ATOM 626 C C . PRO A 1 88 ? 13.178 -20.519 -46.827 1.00 60.53 88 PRO A C 1
ATOM 628 O O . PRO A 1 88 ? 14.345 -20.501 -46.430 1.00 60.53 88 PRO A O 1
ATOM 631 N N . SER A 1 89 ? 12.665 -19.551 -47.588 1.00 63.38 89 SER A N 1
ATOM 632 C CA . SER A 1 89 ? 13.371 -18.308 -47.866 1.00 63.38 89 SER A CA 1
ATOM 633 C C . SER A 1 89 ? 13.821 -17.697 -46.543 1.00 63.38 89 SER A C 1
ATOM 635 O O . SER A 1 89 ? 12.993 -17.381 -45.688 1.00 63.38 89 SER A O 1
ATOM 637 N N . ALA A 1 90 ? 15.135 -17.554 -46.366 1.00 59.72 90 ALA A N 1
ATOM 638 C CA . ALA A 1 90 ? 15.711 -16.884 -45.215 1.00 59.72 90 ALA A CA 1
ATOM 639 C C . ALA A 1 90 ? 15.096 -15.483 -45.119 1.00 59.72 90 ALA A C 1
ATOM 641 O O . ALA A 1 90 ? 15.364 -14.606 -45.946 1.00 59.72 90 ALA A O 1
ATOM 642 N N . ARG A 1 91 ? 14.226 -15.288 -44.125 1.00 64.81 91 ARG A N 1
ATOM 643 C CA . ARG A 1 91 ? 13.691 -13.980 -43.764 1.00 64.81 91 ARG A CA 1
AT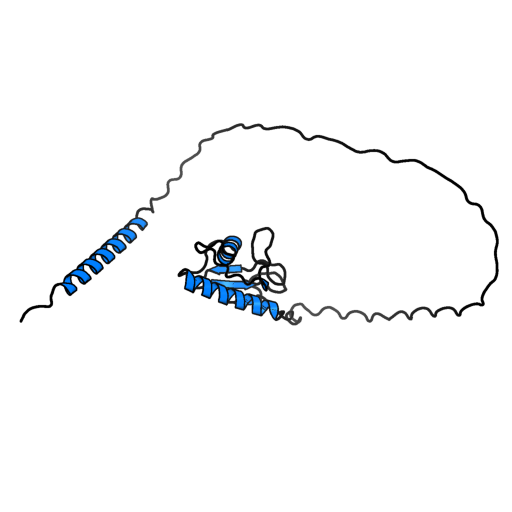OM 644 C C . ARG A 1 91 ? 14.897 -13.113 -43.432 1.00 64.81 91 ARG A C 1
ATOM 646 O O . ARG A 1 91 ? 15.524 -13.321 -42.396 1.00 64.81 91 ARG A O 1
ATOM 653 N N . ARG A 1 92 ? 15.251 -12.179 -44.321 1.00 58.94 92 ARG A N 1
ATOM 654 C CA . ARG A 1 92 ? 16.227 -11.131 -44.011 1.00 58.94 92 ARG A CA 1
ATOM 655 C C . ARG A 1 92 ? 15.719 -10.437 -42.753 1.00 58.94 92 ARG A C 1
ATOM 657 O O . ARG A 1 92 ? 14.710 -9.738 -42.797 1.00 58.94 92 ARG A O 1
ATOM 664 N N . GLN A 1 93 ? 16.364 -10.700 -41.623 1.00 53.16 93 GLN A N 1
ATOM 665 C CA . GLN A 1 93 ? 16.180 -9.888 -40.437 1.00 53.16 93 GLN A CA 1
ATOM 666 C C . GLN A 1 93 ? 16.785 -8.535 -40.795 1.00 53.16 93 GLN A C 1
ATOM 668 O O . GLN A 1 93 ? 17.996 -8.420 -40.984 1.00 53.16 93 GLN A O 1
ATOM 673 N N . SER A 1 94 ? 15.930 -7.535 -41.006 1.00 65.19 94 SER A N 1
ATOM 674 C CA . SER A 1 94 ? 16.383 -6.150 -41.061 1.00 65.19 94 SER A CA 1
ATOM 675 C C . SER A 1 94 ? 17.193 -5.873 -39.790 1.00 65.19 94 SER A C 1
ATOM 677 O O . SER A 1 94 ? 16.765 -6.315 -38.719 1.00 65.19 94 SER A O 1
ATOM 679 N N . PRO A 1 95 ? 18.344 -5.184 -39.874 1.00 62.91 95 PRO A N 1
ATOM 680 C CA . PRO A 1 95 ? 19.095 -4.802 -38.688 1.00 62.91 95 PRO A CA 1
ATOM 681 C C . PRO A 1 95 ? 18.163 -4.080 -37.714 1.00 62.91 95 PRO A C 1
ATOM 683 O O . PRO A 1 95 ? 17.453 -3.153 -38.112 1.00 62.91 95 PRO A O 1
ATOM 686 N N . ALA A 1 96 ? 18.129 -4.540 -36.462 1.00 65.25 96 ALA A N 1
ATOM 687 C CA . ALA A 1 96 ? 17.402 -3.857 -35.405 1.00 65.25 96 ALA A CA 1
ATOM 688 C C . ALA A 1 96 ? 17.890 -2.405 -35.347 1.00 65.25 96 ALA A C 1
ATOM 690 O O . ALA A 1 96 ? 19.097 -2.153 -35.326 1.00 65.25 96 ALA A O 1
ATOM 691 N N . ALA A 1 97 ? 16.954 -1.455 -35.375 1.00 68.19 97 ALA A N 1
ATOM 692 C CA . ALA A 1 97 ? 17.284 -0.050 -35.198 1.00 68.19 97 ALA A CA 1
ATOM 693 C C . ALA A 1 97 ? 18.068 0.128 -33.881 1.00 68.19 97 ALA A C 1
ATOM 695 O O . ALA A 1 97 ? 17.764 -0.563 -32.901 1.00 68.19 97 ALA A O 1
ATOM 696 N N . PRO A 1 98 ? 19.075 1.020 -33.839 1.00 72.62 98 PRO A N 1
ATOM 697 C CA . PRO A 1 98 ? 19.800 1.294 -32.608 1.00 72.62 98 PRO A CA 1
ATOM 698 C C . PRO A 1 98 ? 18.817 1.731 -31.509 1.00 72.62 98 PRO A C 1
ATOM 700 O O . PRO A 1 98 ? 17.871 2.472 -31.799 1.00 72.62 98 PRO A O 1
ATOM 703 N N . PRO A 1 99 ? 18.997 1.264 -30.260 1.00 71.19 99 PRO A N 1
ATOM 704 C CA . PRO A 1 99 ? 18.098 1.614 -29.172 1.00 71.19 99 PRO A CA 1
ATOM 705 C C . PRO A 1 99 ? 18.107 3.129 -28.956 1.00 71.19 99 PRO A C 1
ATOM 707 O O . PRO A 1 99 ? 19.169 3.752 -28.916 1.00 71.19 99 PRO A O 1
ATOM 710 N N . LEU A 1 100 ? 16.914 3.715 -28.811 1.00 70.00 100 LEU A N 1
ATOM 711 C CA . LEU A 1 100 ? 16.769 5.128 -28.466 1.00 70.00 100 LEU A CA 1
ATOM 712 C C . LEU A 1 100 ? 17.512 5.433 -27.151 1.00 70.00 100 LEU A C 1
ATOM 714 O O . LEU A 1 100 ? 17.531 4.576 -26.255 1.00 70.00 100 LEU A O 1
ATOM 718 N N . PRO A 1 101 ? 18.073 6.649 -27.001 1.00 74.75 101 PRO A N 1
ATOM 719 C CA . PRO A 1 101 ? 18.585 7.122 -25.719 1.00 74.75 101 PRO A CA 1
ATOM 720 C C . PRO A 1 101 ? 17.517 6.952 -24.632 1.00 74.75 101 PRO A C 1
ATOM 722 O O . PRO A 1 101 ? 16.342 7.211 -24.894 1.00 74.75 101 PRO A O 1
ATOM 725 N N . ALA A 1 102 ? 17.905 6.552 -23.415 1.00 64.25 102 ALA A N 1
ATOM 726 C CA . ALA A 1 102 ? 16.967 6.310 -22.308 1.00 64.25 102 ALA A CA 1
ATOM 727 C C . ALA A 1 102 ? 16.009 7.496 -22.070 1.00 64.25 102 ALA A C 1
ATOM 729 O O . ALA A 1 102 ? 14.821 7.295 -21.854 1.00 64.25 102 ALA A O 1
ATOM 730 N N . ASN A 1 103 ? 16.501 8.723 -22.261 1.00 63.62 103 ASN A N 1
ATOM 731 C CA . ASN A 1 103 ? 15.751 9.971 -22.083 1.00 63.62 103 ASN A CA 1
ATOM 732 C C . ASN A 1 103 ? 14.746 10.278 -23.217 1.00 63.62 103 ASN A C 1
ATOM 734 O O . ASN A 1 103 ? 14.081 11.307 -23.180 1.00 63.62 103 ASN A O 1
ATOM 738 N N . GLN A 1 104 ? 14.676 9.438 -24.254 1.00 56.56 104 GLN A N 1
ATOM 739 C CA . GLN A 1 104 ? 13.738 9.549 -25.381 1.00 56.56 104 GLN A CA 1
ATOM 740 C C . GLN A 1 104 ? 12.818 8.328 -25.491 1.00 56.56 104 GLN A C 1
ATOM 742 O O . GLN A 1 104 ? 12.009 8.242 -26.417 1.00 56.56 104 GLN A O 1
ATOM 747 N N . ARG A 1 105 ? 12.944 7.360 -24.575 1.00 60.66 105 ARG A N 1
ATOM 748 C CA . ARG A 1 105 ? 12.027 6.229 -24.516 1.00 60.66 105 ARG A CA 1
ATOM 749 C C . ARG A 1 105 ? 10.722 6.719 -23.876 1.00 60.66 105 ARG A C 1
ATOM 751 O O . ARG A 1 105 ? 10.786 7.292 -22.791 1.00 60.66 105 ARG A O 1
ATOM 758 N N . PRO A 1 106 ? 9.555 6.518 -24.514 1.00 59.97 106 PRO A N 1
ATOM 759 C CA . PRO A 1 106 ? 8.279 6.737 -23.846 1.00 59.97 106 PRO A CA 1
ATOM 760 C C . PRO A 1 106 ? 8.263 5.963 -22.528 1.00 59.97 106 PRO A C 1
ATOM 762 O O . PRO A 1 106 ? 8.742 4.823 -22.495 1.00 59.97 106 PRO A O 1
ATOM 765 N N . ALA A 1 107 ? 7.734 6.573 -21.465 1.00 63.88 107 ALA A N 1
ATOM 766 C CA . ALA A 1 107 ? 7.514 5.858 -20.216 1.00 63.88 107 ALA A CA 1
ATOM 767 C C . ALA A 1 107 ? 6.734 4.564 -20.521 1.00 63.88 107 ALA A C 1
ATOM 769 O O . ALA A 1 107 ? 5.826 4.592 -21.365 1.00 63.88 107 ALA A O 1
ATOM 770 N N . PRO A 1 108 ? 7.109 3.422 -19.917 1.00 67.25 108 PRO A N 1
ATOM 771 C CA . PRO A 1 108 ? 6.335 2.202 -20.078 1.00 67.25 108 PRO A CA 1
ATOM 772 C C . PRO A 1 108 ? 4.882 2.496 -19.695 1.00 67.25 108 PRO A C 1
ATOM 774 O O . PRO A 1 108 ? 4.620 3.147 -18.686 1.00 67.25 108 PRO A O 1
ATOM 777 N N . ALA A 1 109 ? 3.938 2.071 -20.538 1.00 71.69 109 ALA A N 1
ATOM 778 C CA . ALA A 1 109 ? 2.524 2.268 -20.254 1.00 71.69 109 ALA A CA 1
ATOM 779 C C . ALA A 1 109 ? 2.188 1.593 -18.919 1.00 71.69 109 ALA A C 1
ATOM 781 O O . ALA A 1 109 ? 2.464 0.404 -18.741 1.00 71.69 109 ALA A O 1
ATOM 782 N N . VAL A 1 110 ? 1.607 2.358 -17.996 1.00 76.25 110 VAL A N 1
ATOM 783 C CA . VAL A 1 110 ? 1.130 1.826 -16.722 1.00 76.25 110 VAL A CA 1
ATOM 784 C C . VAL A 1 110 ? -0.005 0.846 -17.022 1.00 76.25 110 VAL A C 1
ATOM 786 O O . VAL A 1 110 ? -0.949 1.212 -17.728 1.00 76.25 110 VAL A O 1
ATOM 789 N N . PRO A 1 111 ? 0.051 -0.400 -16.529 1.00 79.31 111 PRO A N 1
ATOM 790 C CA . PRO A 1 111 ? -1.097 -1.283 -16.595 1.00 79.31 111 PRO A CA 1
ATOM 791 C C . PRO A 1 111 ? -2.259 -0.646 -15.821 1.00 79.31 111 PRO A C 1
ATOM 793 O O . PRO A 1 111 ? -2.115 -0.376 -14.634 1.00 79.31 111 PRO A O 1
ATOM 796 N N . GLU A 1 112 ? -3.423 -0.471 -16.453 1.00 80.62 112 GLU A N 1
ATOM 797 C CA . GLU A 1 112 ? -4.682 -0.102 -15.775 1.00 80.62 112 GLU A CA 1
ATOM 798 C C . GLU A 1 112 ? -4.905 -0.816 -14.421 1.00 80.62 112 GLU A C 1
ATOM 800 O O . GLU A 1 112 ? -5.238 -0.141 -13.444 1.00 80.62 112 GLU A O 1
ATOM 805 N N . PRO A 1 113 ? -4.664 -2.142 -14.277 1.00 87.94 113 PRO A N 1
ATOM 806 C CA . PRO A 1 113 ? -4.809 -2.796 -12.974 1.00 87.94 113 PRO A CA 1
ATOM 807 C C . PRO A 1 113 ? -3.851 -2.270 -11.893 1.00 87.94 113 PRO A C 1
ATOM 809 O O . PRO A 1 113 ? -4.214 -2.301 -10.721 1.00 87.94 113 PRO A O 1
ATOM 812 N N . ALA A 1 114 ? -2.665 -1.763 -12.249 1.00 92.94 114 ALA A N 1
ATOM 813 C CA . ALA A 1 114 ? -1.683 -1.263 -11.286 1.00 92.94 114 ALA A CA 1
ATOM 814 C C . ALA A 1 114 ? -2.142 0.049 -10.631 1.00 92.94 114 ALA A C 1
ATOM 816 O O . ALA A 1 114 ? -2.078 0.187 -9.409 1.00 92.94 114 ALA A O 1
ATOM 817 N N . GLN A 1 115 ? -2.661 0.986 -11.432 1.00 94.38 115 GLN A N 1
ATOM 818 C CA . GLN A 1 115 ? -3.203 2.249 -10.923 1.00 94.38 115 GLN A CA 1
ATOM 819 C C . GLN A 1 115 ? -4.447 1.997 -10.061 1.00 94.38 115 GLN A C 1
ATOM 821 O O . GLN A 1 115 ? -4.531 2.475 -8.929 1.00 94.38 115 GLN A O 1
ATOM 826 N N . ALA A 1 116 ? -5.369 1.162 -10.551 1.00 94.00 116 ALA A N 1
ATOM 827 C CA . ALA A 1 116 ? -6.561 0.778 -9.800 1.00 94.00 116 ALA A CA 1
ATOM 828 C C . ALA A 1 116 ? -6.219 0.077 -8.471 1.00 94.00 116 ALA A C 1
ATOM 830 O O . ALA A 1 116 ? -6.914 0.275 -7.476 1.00 94.00 116 ALA A O 1
ATOM 831 N N . ALA A 1 117 ? -5.145 -0.719 -8.426 1.00 95.31 117 ALA A N 1
ATOM 832 C CA . ALA A 1 117 ? -4.680 -1.364 -7.201 1.00 95.31 117 ALA A CA 1
ATOM 833 C C . ALA A 1 117 ? -4.217 -0.350 -6.146 1.00 95.31 117 ALA A C 1
ATOM 835 O O . ALA A 1 117 ? -4.599 -0.464 -4.982 1.00 95.31 117 ALA A O 1
ATOM 836 N N . VAL A 1 118 ? -3.431 0.655 -6.544 1.00 96.75 118 VAL A N 1
ATOM 837 C CA . VAL A 1 118 ? -2.954 1.718 -5.642 1.00 96.75 118 VAL A CA 1
ATOM 838 C C . VAL A 1 118 ? -4.123 2.530 -5.080 1.00 96.75 118 VAL A C 1
ATOM 840 O O . VAL A 1 118 ? -4.198 2.755 -3.871 1.00 96.75 118 VAL A O 1
ATOM 843 N N . GLU A 1 119 ? -5.074 2.912 -5.930 1.00 95.81 119 GLU A N 1
ATOM 844 C CA . GLU A 1 119 ? -6.272 3.652 -5.516 1.00 95.81 119 GLU A CA 1
ATOM 845 C C . GLU A 1 119 ? -7.172 2.827 -4.593 1.00 95.81 119 GLU A C 1
ATOM 847 O O . GLU A 1 119 ? -7.663 3.325 -3.577 1.00 95.81 119 GLU A O 1
ATOM 852 N N . ALA A 1 120 ? -7.355 1.542 -4.901 1.00 95.81 120 ALA A N 1
ATOM 853 C CA . ALA A 1 120 ? -8.094 0.634 -4.039 1.00 95.81 120 ALA A CA 1
ATOM 854 C C . ALA A 1 120 ? -7.413 0.482 -2.672 1.00 95.81 120 ALA A C 1
ATOM 856 O O . ALA A 1 120 ? -8.099 0.478 -1.653 1.00 95.81 120 ALA A O 1
ATOM 857 N N . LEU A 1 121 ? -6.083 0.387 -2.608 1.00 97.12 121 LEU A N 1
ATOM 858 C CA . LEU A 1 121 ? -5.366 0.317 -1.332 1.00 97.12 121 LEU A CA 1
ATOM 859 C C . LEU A 1 121 ? -5.555 1.586 -0.497 1.00 97.12 121 LEU A C 1
ATOM 861 O O . LEU A 1 121 ? -5.885 1.480 0.685 1.00 97.12 121 LEU A O 1
ATOM 865 N N . ALA A 1 122 ? -5.434 2.766 -1.108 1.00 96.75 122 ALA A N 1
ATOM 866 C CA . ALA A 1 122 ? -5.695 4.039 -0.438 1.00 96.75 122 ALA A CA 1
ATOM 867 C C . ALA A 1 122 ? -7.136 4.123 0.105 1.00 96.75 122 ALA A C 1
ATOM 869 O O . ALA A 1 122 ? -7.364 4.506 1.256 1.00 96.75 122 ALA A O 1
ATOM 870 N N . LEU A 1 123 ? -8.120 3.670 -0.680 1.00 96.62 123 LEU A N 1
ATOM 871 C CA . LEU A 1 123 ? -9.515 3.598 -0.246 1.00 96.62 123 LEU A CA 1
ATOM 872 C C . LEU A 1 123 ? -9.699 2.680 0.973 1.00 96.62 123 LEU A C 1
ATOM 874 O O . LEU A 1 123 ? -10.344 3.072 1.944 1.00 96.62 123 LEU A O 1
ATOM 878 N N . ASN A 1 124 ? -9.114 1.483 0.951 1.00 97.00 124 ASN A N 1
ATOM 879 C CA . ASN A 1 124 ? -9.240 0.520 2.047 1.00 97.00 124 ASN A CA 1
ATOM 880 C C . ASN A 1 124 ? -8.512 0.978 3.321 1.00 97.00 124 ASN A C 1
ATOM 882 O O . ASN A 1 124 ? -8.976 0.704 4.427 1.00 97.00 124 ASN A O 1
ATOM 886 N N . LEU A 1 125 ? -7.411 1.723 3.195 1.00 97.00 125 LEU A N 1
ATOM 887 C CA . LEU A 1 125 ? -6.758 2.374 4.335 1.00 97.00 125 LEU A CA 1
ATOM 888 C C . LEU A 1 125 ? -7.657 3.430 4.979 1.00 97.00 125 LEU A C 1
ATOM 890 O O . LEU A 1 125 ? -7.754 3.495 6.205 1.00 97.00 125 LEU A O 1
ATOM 894 N N . ARG A 1 126 ? -8.386 4.212 4.175 1.00 96.44 126 ARG A N 1
ATOM 895 C CA . ARG A 1 126 ? -9.412 5.116 4.706 1.00 96.44 126 ARG A CA 1
ATOM 896 C C . ARG A 1 126 ? -10.506 4.350 5.449 1.00 96.44 126 ARG A C 1
ATOM 898 O O . ARG A 1 126 ? -10.880 4.763 6.542 1.00 96.44 126 ARG A O 1
ATOM 905 N N . GLU A 1 127 ? -11.001 3.247 4.896 1.00 96.75 127 GLU A N 1
ATOM 906 C CA . GLU A 1 127 ? -12.014 2.426 5.575 1.00 96.75 127 GLU A CA 1
ATOM 907 C C . GLU A 1 127 ? -11.497 1.842 6.897 1.00 96.75 127 GLU A C 1
ATOM 909 O O . GLU A 1 127 ? -12.216 1.834 7.902 1.00 96.75 127 GLU A O 1
ATOM 914 N N . TYR A 1 128 ? -10.233 1.411 6.927 1.00 97.19 128 TYR A N 1
ATOM 915 C CA . TYR A 1 128 ? -9.562 1.007 8.158 1.00 97.19 128 TYR A CA 1
ATOM 916 C C . TYR A 1 128 ? -9.571 2.155 9.174 1.00 97.19 128 TYR A C 1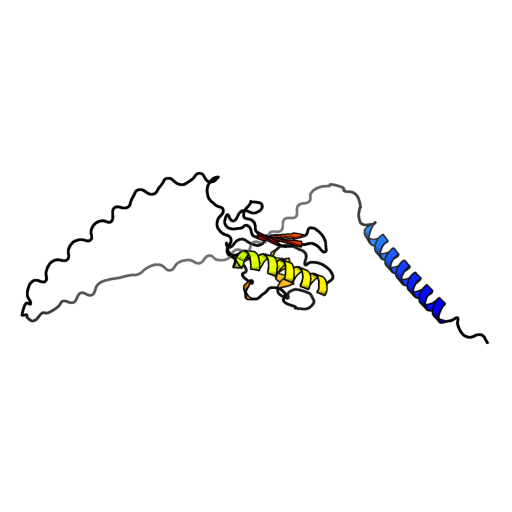
ATOM 918 O O . TYR A 1 128 ? -10.050 1.996 10.300 1.00 97.19 128 TYR A O 1
ATOM 926 N N . ARG A 1 129 ? -9.127 3.347 8.769 1.00 96.44 129 ARG A N 1
ATOM 927 C CA . ARG A 1 129 ? -9.108 4.530 9.634 1.00 96.44 129 ARG A CA 1
ATOM 928 C C . ARG A 1 129 ? -10.487 4.869 10.185 1.00 96.44 129 ARG A C 1
ATOM 930 O O . ARG A 1 129 ? -10.612 5.093 11.387 1.00 96.44 129 ARG A O 1
ATOM 937 N N . ASP A 1 130 ? -11.529 4.844 9.362 1.00 96.31 130 ASP A N 1
ATOM 938 C CA . ASP A 1 130 ? -12.901 5.122 9.803 1.00 96.31 130 ASP A CA 1
ATOM 939 C C . ASP A 1 130 ? -13.377 4.107 10.863 1.00 96.31 130 ASP A C 1
ATOM 941 O O . ASP A 1 130 ? -14.204 4.414 11.727 1.00 96.31 130 ASP A O 1
ATOM 945 N N . ARG A 1 131 ? -12.824 2.887 10.849 1.00 96.44 131 ARG A N 1
ATOM 946 C CA . ARG A 1 131 ? -13.158 1.812 11.789 1.00 96.44 131 ARG A CA 1
ATOM 947 C C . ARG A 1 131 ? -12.333 1.824 13.079 1.00 96.44 131 ARG A C 1
ATOM 949 O O . ARG A 1 131 ? -12.844 1.332 14.099 1.00 96.44 131 ARG A O 1
ATOM 956 N N . PHE A 1 132 ? -11.094 2.307 13.043 1.00 96.06 132 PHE A N 1
ATOM 957 C CA . PHE A 1 132 ? -10.132 2.217 14.154 1.00 96.06 132 PHE A CA 1
ATOM 958 C C . PHE A 1 132 ? -9.682 3.572 14.719 1.00 96.06 132 PHE A C 1
ATOM 960 O O . PHE A 1 132 ? -9.105 3.604 15.800 1.00 96.06 132 PHE A O 1
ATOM 967 N N . GLY A 1 133 ? -10.010 4.683 14.058 1.00 95.38 133 GLY A N 1
ATOM 968 C CA . GLY A 1 133 ? -9.649 6.038 14.483 1.00 95.38 133 GLY A CA 1
ATOM 969 C C . GLY A 1 133 ? -8.240 6.480 14.074 1.00 95.38 133 GLY A C 1
ATOM 970 O O . GLY A 1 133 ? -7.805 7.546 14.499 1.00 95.38 133 GLY A O 1
ATOM 971 N N . GLY A 1 134 ? -7.539 5.685 13.264 1.00 95.75 134 GLY A N 1
ATOM 972 C CA . GLY A 1 134 ? -6.186 5.951 12.778 1.00 95.75 134 GLY A CA 1
ATOM 973 C C . GLY A 1 134 ? -5.763 4.919 11.733 1.00 95.75 134 GLY A C 1
ATOM 974 O O . GLY A 1 134 ? -6.422 3.888 11.578 1.00 95.75 134 GLY A O 1
ATOM 975 N N . ASN A 1 135 ? -4.687 5.211 11.009 1.00 97.31 135 ASN A N 1
ATOM 976 C CA . ASN A 1 135 ? -4.096 4.265 10.065 1.00 97.31 135 ASN A CA 1
ATOM 977 C C . ASN A 1 135 ? -3.415 3.101 10.804 1.00 97.31 135 ASN A C 1
ATOM 979 O O . ASN A 1 135 ? -3.011 3.268 11.960 1.00 97.31 135 ASN A O 1
ATOM 983 N N . PRO A 1 136 ? -3.267 1.930 10.159 1.00 96.88 136 PRO A N 1
ATOM 984 C CA . PRO A 1 136 ? -2.392 0.891 10.686 1.00 96.88 136 PRO A CA 1
ATOM 985 C C . PRO A 1 136 ? -0.953 1.422 10.760 1.00 96.88 136 PRO A C 1
ATOM 987 O O . PRO A 1 136 ? -0.533 2.223 9.921 1.00 96.88 136 PRO A O 1
ATOM 990 N N . VAL A 1 137 ? -0.201 0.976 11.762 1.00 95.81 137 VAL A N 1
ATOM 991 C CA . VAL A 1 137 ? 1.173 1.434 12.024 1.00 95.81 137 VAL A CA 1
ATOM 992 C C . VAL A 1 137 ? 2.151 0.262 12.020 1.00 95.81 137 VAL A C 1
ATOM 994 O O . VAL A 1 137 ? 1.753 -0.896 12.137 1.00 95.81 137 VAL A O 1
ATOM 997 N N . GLY A 1 138 ? 3.442 0.573 11.915 1.00 96.19 138 GLY A N 1
ATOM 998 C CA . GLY A 1 138 ? 4.521 -0.417 11.879 1.00 96.19 138 GLY A CA 1
ATOM 999 C C . GLY A 1 138 ? 5.216 -0.504 10.524 1.00 96.19 138 GLY A C 1
ATOM 1000 O O . GLY A 1 138 ? 5.189 0.442 9.734 1.00 96.19 138 GLY A O 1
ATOM 1001 N N . ASN A 1 139 ? 5.883 -1.630 10.284 1.00 97.50 139 ASN A N 1
ATOM 1002 C CA . ASN A 1 139 ? 6.517 -1.935 9.003 1.00 97.50 139 ASN A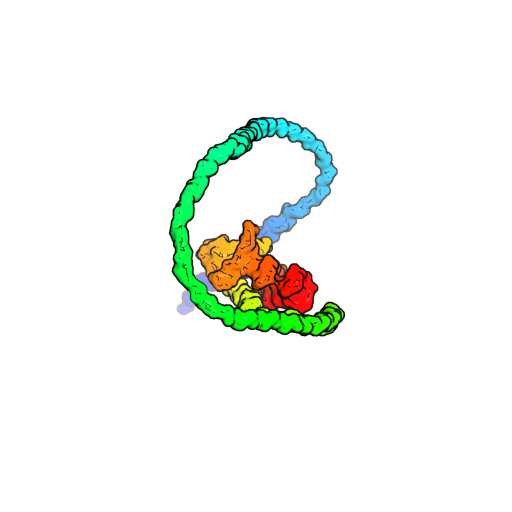 CA 1
ATOM 1003 C C . ASN A 1 139 ? 5.497 -2.426 7.955 1.00 97.50 139 ASN A C 1
ATOM 1005 O O . ASN A 1 139 ? 4.340 -2.702 8.271 1.00 97.50 139 ASN A O 1
ATOM 1009 N N . ASN A 1 140 ? 5.934 -2.575 6.700 1.00 97.62 140 ASN A N 1
ATOM 1010 C CA . ASN A 1 140 ? 5.077 -3.015 5.595 1.00 97.62 140 ASN A CA 1
ATOM 1011 C C . ASN A 1 140 ? 4.311 -4.316 5.892 1.00 97.62 140 ASN A C 1
ATOM 1013 O O . ASN A 1 140 ? 3.106 -4.383 5.658 1.00 97.62 140 ASN A O 1
ATOM 1017 N N . ALA A 1 141 ? 4.981 -5.343 6.417 1.00 98.19 141 ALA A N 1
ATOM 1018 C CA . ALA A 1 141 ? 4.349 -6.627 6.714 1.00 98.19 141 ALA A CA 1
ATOM 1019 C C . ALA A 1 141 ? 3.355 -6.526 7.884 1.00 98.19 141 ALA A C 1
ATOM 1021 O O . ALA A 1 141 ? 2.309 -7.171 7.868 1.00 98.19 141 ALA A O 1
ATOM 1022 N N . GLU A 1 142 ? 3.643 -5.697 8.889 1.00 98.31 142 GLU A N 1
ATOM 1023 C CA . GLU A 1 142 ? 2.737 -5.439 10.015 1.00 98.31 142 GLU A CA 1
ATOM 1024 C C . GLU A 1 142 ? 1.469 -4.713 9.567 1.00 98.31 142 GLU A C 1
ATOM 1026 O O . GLU A 1 142 ? 0.371 -5.140 9.927 1.00 98.31 142 GLU A O 1
ATOM 1031 N N . ILE A 1 143 ? 1.617 -3.684 8.728 1.00 98.06 143 ILE A N 1
ATOM 1032 C CA . ILE A 1 143 ? 0.501 -2.946 8.127 1.00 98.06 143 ILE A CA 1
ATOM 1033 C C . ILE A 1 143 ? -0.367 -3.892 7.301 1.00 98.06 143 ILE A C 1
ATOM 1035 O O . ILE A 1 143 ? -1.582 -3.952 7.489 1.00 98.06 143 ILE A O 1
ATOM 1039 N N . VAL A 1 144 ? 0.252 -4.690 6.429 1.00 98.12 144 VAL A N 1
ATOM 1040 C CA . VAL A 1 144 ? -0.453 -5.677 5.603 1.00 98.12 144 VAL A CA 1
ATOM 1041 C C . VAL A 1 144 ? -1.170 -6.702 6.474 1.00 98.12 144 VAL A C 1
ATOM 1043 O O . VAL A 1 144 ? -2.337 -6.993 6.228 1.00 98.12 144 VAL A O 1
ATOM 1046 N N . ARG A 1 145 ? -0.528 -7.201 7.535 1.00 98.12 145 ARG A N 1
ATOM 1047 C CA . ARG A 1 145 ? -1.152 -8.111 8.501 1.00 98.12 145 ARG A CA 1
ATOM 1048 C C . ARG A 1 145 ? -2.367 -7.472 9.170 1.00 98.12 145 ARG A C 1
ATOM 1050 O O . ARG A 1 145 ? -3.390 -8.138 9.298 1.00 98.12 145 ARG A O 1
ATOM 1057 N N . GLU A 1 146 ? -2.285 -6.214 9.601 1.00 97.88 146 GLU A N 1
ATOM 1058 C CA . GLU A 1 146 ? -3.435 -5.509 10.178 1.00 97.88 146 GLU A CA 1
ATOM 1059 C C . GLU A 1 146 ? -4.566 -5.348 9.166 1.00 97.88 146 GLU A C 1
ATOM 1061 O O . GLU A 1 146 ? -5.720 -5.627 9.497 1.00 97.88 146 GLU A O 1
ATOM 1066 N N . MET A 1 147 ? -4.254 -4.969 7.928 1.00 97.38 147 MET A N 1
ATOM 1067 C CA . MET A 1 147 ? -5.248 -4.861 6.863 1.00 97.38 147 MET A CA 1
ATOM 1068 C C . MET A 1 147 ? -5.829 -6.225 6.459 1.00 97.38 147 MET A C 1
ATOM 1070 O O . MET A 1 147 ? -6.958 -6.284 5.987 1.00 97.38 147 MET A O 1
ATOM 1074 N N . ASP A 1 148 ? -5.116 -7.329 6.671 1.00 97.06 148 ASP A N 1
ATOM 1075 C CA . ASP A 1 148 ? -5.555 -8.690 6.338 1.00 97.06 148 ASP A CA 1
ATOM 1076 C C . ASP A 1 148 ? -6.325 -9.400 7.469 1.00 97.06 148 ASP A C 1
ATOM 1078 O O . ASP A 1 148 ? -6.487 -10.619 7.470 1.00 97.06 148 ASP A O 1
ATOM 1082 N N . GLY A 1 149 ? -6.803 -8.651 8.466 1.00 96.69 149 GLY A N 1
ATOM 1083 C CA . GLY A 1 149 ? -7.570 -9.207 9.586 1.00 96.69 149 GLY A CA 1
ATOM 1084 C C . GLY A 1 149 ? -6.743 -9.557 10.820 1.00 96.69 149 GLY A C 1
ATOM 1085 O O . GLY A 1 149 ? -7.295 -10.051 11.796 1.00 96.69 149 GLY A O 1
ATOM 1086 N N . GLY A 1 150 ? -5.450 -9.237 10.846 1.00 97.06 150 GLY A N 1
ATOM 1087 C CA . GLY A 1 150 ? -4.629 -9.278 12.060 1.00 97.06 150 GLY A CA 1
ATOM 1088 C C . GLY A 1 150 ? -4.902 -8.136 13.047 1.00 97.06 150 GLY A C 1
ATOM 1089 O O . GLY A 1 150 ? -4.244 -8.059 14.082 1.00 97.06 150 GLY A O 1
ATOM 1090 N N . ASN A 1 151 ? -5.847 -7.243 12.740 1.00 97.31 151 ASN A N 1
ATOM 1091 C CA . ASN A 1 151 ? -6.300 -6.183 13.639 1.00 97.31 151 ASN A CA 1
ATOM 1092 C C . ASN A 1 151 ? -7.208 -6.707 14.768 1.00 97.31 151 ASN A C 1
ATOM 1094 O O . ASN A 1 151 ? -7.760 -7.806 14.712 1.00 97.31 151 ASN A O 1
ATOM 1098 N N . ALA A 1 152 ? -7.447 -5.864 15.777 1.00 95.12 152 ALA A N 1
ATOM 1099 C CA . ALA A 1 152 ? -8.224 -6.209 16.972 1.00 95.12 152 ALA A CA 1
ATOM 1100 C C . ALA A 1 152 ? -9.680 -6.653 16.708 1.00 95.12 152 ALA A C 1
ATOM 1102 O O . ALA A 1 152 ? -10.313 -7.222 17.596 1.00 95.12 152 ALA A O 1
ATOM 1103 N N . LYS A 1 153 ? -10.237 -6.379 15.519 1.00 96.19 153 LYS A N 1
ATOM 1104 C CA . LYS A 1 153 ? -11.609 -6.766 15.146 1.00 96.19 153 LYS A CA 1
ATOM 1105 C C . LYS A 1 153 ? -11.657 -7.947 14.173 1.00 96.19 153 LYS A C 1
ATOM 1107 O O . LYS A 1 153 ? -12.758 -8.333 13.787 1.00 96.19 153 LYS A O 1
ATOM 1112 N N . GLY A 1 154 ? -10.515 -8.501 13.759 1.00 96.69 154 GLY A N 1
ATOM 1113 C CA . GLY A 1 154 ? -10.461 -9.604 12.798 1.00 96.69 154 GLY A CA 1
ATOM 1114 C C . GLY A 1 154 ? -10.974 -9.252 11.396 1.00 96.69 154 GLY A C 1
ATOM 1115 O O . GLY A 1 154 ? -11.321 -10.149 10.633 1.00 96.69 154 GLY A O 1
ATOM 1116 N N . ALA A 1 155 ? -11.111 -7.963 11.065 1.00 96.06 155 ALA A N 1
ATOM 1117 C CA . ALA A 1 155 ? -11.737 -7.522 9.818 1.00 96.06 155 ALA A CA 1
ATOM 1118 C C . ALA A 1 155 ? -10.702 -7.419 8.690 1.00 96.06 155 ALA A C 1
ATOM 1120 O O . ALA A 1 155 ? -9.690 -6.750 8.866 1.00 96.06 155 ALA A O 1
ATOM 1121 N N . ALA A 1 156 ? -10.949 -8.039 7.538 1.00 96.31 156 ALA A N 1
ATOM 1122 C CA . ALA A 1 156 ? -10.064 -7.928 6.380 1.00 96.31 156 ALA A CA 1
ATOM 1123 C C . ALA A 1 156 ? -10.488 -6.757 5.479 1.00 96.31 156 ALA A C 1
ATOM 1125 O O . ALA A 1 156 ? -11.636 -6.686 5.046 1.00 96.31 156 ALA A O 1
ATOM 1126 N N . PHE A 1 157 ? -9.541 -5.868 5.200 1.00 96.19 157 PHE A N 1
ATOM 1127 C CA . PHE A 1 157 ? -9.659 -4.695 4.333 1.00 96.19 157 PHE A CA 1
ATOM 1128 C C . PHE A 1 157 ? -8.844 -4.848 3.043 1.00 96.19 157 PHE A C 1
ATOM 1130 O O . PHE A 1 157 ? -9.016 -4.067 2.118 1.00 96.19 157 PHE A O 1
ATOM 1137 N N . LEU A 1 158 ? -7.951 -5.840 2.937 1.00 94.62 158 LEU A N 1
ATOM 1138 C CA . LEU A 1 158 ? -7.263 -6.113 1.673 1.00 94.62 158 LEU A CA 1
ATOM 1139 C C . LEU A 1 158 ? -8.211 -6.804 0.680 1.00 94.62 158 LEU A C 1
ATOM 1141 O O . LEU A 1 158 ? -8.711 -7.896 0.975 1.00 94.62 158 LEU A O 1
ATOM 1145 N N . PRO A 1 159 ? -8.429 -6.241 -0.524 1.00 85.25 159 PRO A N 1
ATOM 1146 C CA . PRO A 1 159 ? -9.214 -6.909 -1.553 1.00 85.25 159 PRO A CA 1
ATOM 1147 C C . PRO A 1 159 ? -8.538 -8.213 -1.982 1.00 85.25 159 PRO A C 1
ATOM 1149 O O . PRO A 1 159 ? -7.345 -8.232 -2.285 1.00 85.25 159 PRO A O 1
ATOM 1152 N N . ALA A 1 160 ? -9.308 -9.300 -2.092 1.00 87.25 160 ALA A N 1
ATOM 1153 C CA . ALA A 1 160 ? -8.769 -10.615 -2.455 1.00 87.25 160 ALA A CA 1
ATOM 1154 C C . ALA A 1 160 ? -7.993 -10.605 -3.787 1.00 87.25 160 ALA A C 1
ATOM 1156 O O . ALA A 1 160 ? -6.986 -11.293 -3.913 1.00 87.25 160 ALA A O 1
ATOM 1157 N N . GLY A 1 161 ? -8.427 -9.793 -4.759 1.00 86.12 161 GLY A N 1
ATOM 1158 C CA . GLY A 1 161 ? -7.752 -9.649 -6.055 1.00 86.12 161 GLY A CA 1
ATOM 1159 C C . GLY A 1 161 ? -6.402 -8.926 -5.997 1.00 86.12 161 GLY A C 1
ATOM 1160 O O . GLY A 1 161 ? -5.601 -9.085 -6.911 1.00 86.12 161 GLY A O 1
ATOM 1161 N N . LEU A 1 162 ? -6.135 -8.168 -4.929 1.00 86.69 162 LEU A N 1
ATOM 1162 C CA . LEU A 1 162 ? -4.874 -7.447 -4.726 1.00 86.69 162 LEU A CA 1
ATOM 1163 C C . LEU A 1 162 ? -3.917 -8.185 -3.790 1.00 86.69 162 LEU A C 1
ATOM 1165 O O . LEU A 1 162 ? -2.751 -7.820 -3.693 1.00 86.69 162 LEU A O 1
ATOM 1169 N N . LYS A 1 163 ? -4.391 -9.227 -3.099 1.00 92.81 163 LYS A N 1
ATOM 1170 C CA . LYS A 1 163 ? -3.637 -9.941 -2.070 1.00 92.81 163 LYS A CA 1
ATOM 1171 C C . LYS A 1 163 ? -2.563 -10.847 -2.681 1.00 92.81 163 LYS A C 1
ATOM 1173 O O . LYS A 1 163 ? -2.726 -12.061 -2.788 1.00 92.81 163 LYS A O 1
ATOM 1178 N N . ARG A 1 164 ? -1.438 -10.244 -3.057 1.00 94.94 164 ARG A N 1
ATOM 1179 C CA . ARG A 1 164 ? -0.205 -10.925 -3.462 1.00 94.94 164 ARG A CA 1
ATOM 1180 C C . ARG A 1 164 ? 0.860 -10.619 -2.425 1.00 94.94 164 ARG A C 1
ATOM 1182 O O . ARG A 1 164 ? 1.232 -9.462 -2.272 1.00 94.94 164 ARG A O 1
ATOM 1189 N N . LEU A 1 165 ? 1.317 -11.635 -1.701 1.00 96.88 165 LEU A N 1
ATOM 1190 C CA . LEU A 1 165 ? 2.311 -11.468 -0.641 1.00 96.88 165 LEU A CA 1
ATOM 1191 C C . LEU A 1 165 ? 3.639 -12.110 -1.037 1.00 96.88 165 LEU A C 1
ATOM 1193 O O . LEU A 1 165 ? 3.649 -13.176 -1.657 1.00 96.88 165 LEU A O 1
ATOM 1197 N N . ASN A 1 166 ? 4.752 -11.484 -0.660 1.00 97.12 166 ASN A N 1
ATOM 1198 C CA . ASN A 1 166 ? 6.068 -12.122 -0.715 1.00 97.12 166 ASN A CA 1
ATOM 1199 C C . ASN A 1 166 ? 6.298 -13.046 0.504 1.00 97.12 166 ASN A C 1
ATOM 1201 O O . ASN A 1 166 ? 5.428 -13.208 1.361 1.00 97.12 166 ASN A O 1
ATOM 1205 N N . GLY A 1 167 ? 7.486 -13.657 0.598 1.00 97.50 167 GLY A N 1
ATOM 1206 C CA . GLY A 1 167 ? 7.844 -14.562 1.702 1.00 97.50 167 GLY A CA 1
ATOM 1207 C C . GLY A 1 167 ? 7.927 -13.894 3.081 1.00 97.50 167 GLY A C 1
ATOM 1208 O O . GLY A 1 167 ? 7.946 -14.588 4.094 1.00 97.50 167 GLY A O 1
ATOM 1209 N N . GLN A 1 168 ? 7.951 -12.563 3.123 1.00 98.00 168 GLN A N 1
ATOM 1210 C CA . GLN A 1 168 ? 8.032 -11.741 4.324 1.00 98.00 168 GLN A CA 1
ATOM 1211 C C . GLN A 1 168 ? 6.655 -11.221 4.761 1.00 98.00 168 GLN A C 1
ATOM 1213 O O . GLN A 1 168 ? 6.550 -10.571 5.797 1.00 98.00 168 GLN A O 1
ATOM 1218 N N . GLY A 1 169 ? 5.594 -11.523 4.004 1.00 97.56 169 GLY A N 1
ATOM 1219 C CA . GLY A 1 169 ? 4.239 -11.049 4.285 1.00 97.56 169 GLY A CA 1
ATOM 1220 C C . GLY A 1 169 ? 3.969 -9.620 3.813 1.00 97.56 169 GLY A C 1
ATOM 1221 O O . GLY A 1 169 ? 2.972 -9.032 4.218 1.00 97.56 169 GLY A O 1
ATOM 1222 N N . GLU A 1 170 ? 4.824 -9.054 2.960 1.00 98.31 170 GLU A N 1
ATOM 1223 C CA . GLU A 1 170 ? 4.601 -7.738 2.360 1.00 98.31 170 GLU A CA 1
ATOM 1224 C C . GLU A 1 170 ? 3.764 -7.861 1.087 1.00 98.31 170 GLU A 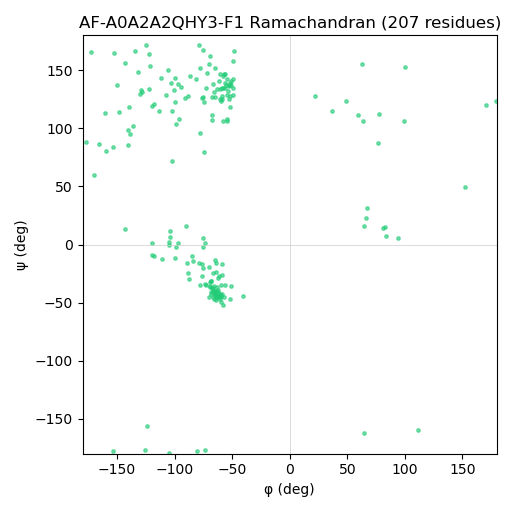C 1
ATOM 1226 O O . GLU A 1 170 ? 3.911 -8.818 0.323 1.00 98.31 170 GLU A O 1
ATOM 1231 N N . LEU A 1 171 ? 2.914 -6.867 0.839 1.00 98.00 171 LEU A N 1
ATOM 1232 C CA . LEU A 1 171 ? 2.081 -6.794 -0.355 1.00 98.00 171 LEU A CA 1
ATOM 1233 C C . LEU A 1 171 ? 2.925 -6.380 -1.563 1.00 98.00 171 LEU A C 1
ATOM 1235 O O . LEU A 1 171 ? 3.585 -5.346 -1.506 1.00 98.00 171 LEU A O 1
ATOM 1239 N N . ILE A 1 172 ? 2.877 -7.154 -2.649 1.00 97.62 172 ILE A N 1
ATOM 1240 C CA . ILE A 1 172 ? 3.640 -6.892 -3.877 1.00 97.62 172 ILE A CA 1
ATOM 1241 C C . ILE A 1 172 ? 2.776 -6.293 -4.992 1.00 97.62 172 ILE A C 1
ATOM 1243 O O . ILE A 1 172 ? 1.640 -6.719 -5.243 1.00 97.62 172 ILE A O 1
ATOM 1247 N N . ASP A 1 173 ? 3.347 -5.319 -5.692 1.00 96.38 173 ASP A N 1
ATOM 1248 C CA . ASP A 1 173 ? 2.755 -4.685 -6.864 1.00 96.38 173 ASP A CA 1
ATOM 1249 C C . ASP A 1 173 ? 2.795 -5.588 -8.113 1.00 96.38 173 ASP A C 1
ATOM 1251 O O . ASP A 1 173 ? 3.200 -6.754 -8.063 1.00 96.38 173 ASP A O 1
ATOM 1255 N N . GLU A 1 174 ? 2.325 -5.065 -9.248 1.00 94.81 174 GLU A N 1
ATOM 1256 C CA . GLU A 1 174 ? 2.289 -5.796 -10.526 1.00 94.81 174 GLU A CA 1
ATOM 1257 C C . GLU A 1 174 ? 3.686 -6.156 -11.064 1.00 94.81 174 GLU A C 1
ATOM 1259 O O . GLU A 1 174 ? 3.818 -7.020 -11.935 1.00 94.81 174 GLU A O 1
ATOM 1264 N N . TRP A 1 175 ? 4.743 -5.530 -10.542 1.00 95.88 175 TRP A N 1
ATOM 1265 C CA . TRP A 1 175 ? 6.128 -5.749 -10.957 1.00 95.88 175 TRP A CA 1
ATOM 1266 C C . TRP A 1 175 ? 6.934 -6.583 -9.960 1.00 95.88 175 TRP A C 1
ATOM 1268 O O . TRP A 1 175 ? 8.110 -6.867 -10.218 1.00 95.88 175 TRP A O 1
ATOM 1278 N N . GLY A 1 176 ? 6.290 -7.046 -8.884 1.00 95.81 176 GLY A N 1
ATOM 1279 C CA . GLY A 1 176 ? 6.876 -7.905 -7.861 1.00 95.81 176 GLY A CA 1
ATOM 1280 C C . GLY A 1 176 ? 7.664 -7.149 -6.793 1.00 95.81 176 GLY A C 1
ATOM 1281 O O . GLY A 1 176 ? 8.436 -7.775 -6.067 1.00 95.81 176 GLY A O 1
ATOM 1282 N N . VAL A 1 177 ? 7.492 -5.829 -6.699 1.00 98.00 177 VAL A N 1
ATOM 1283 C CA . VAL A 1 177 ? 8.123 -4.994 -5.673 1.00 98.00 177 VAL A CA 1
ATOM 1284 C C . VAL A 1 177 ? 7.131 -4.772 -4.532 1.00 98.00 177 VAL A C 1
ATOM 1286 O O . VAL A 1 177 ? 5.946 -4.558 -4.792 1.00 98.00 177 VAL A O 1
ATOM 1289 N N . PRO A 1 178 ? 7.560 -4.839 -3.260 1.00 98.19 178 PRO A N 1
ATOM 1290 C CA . 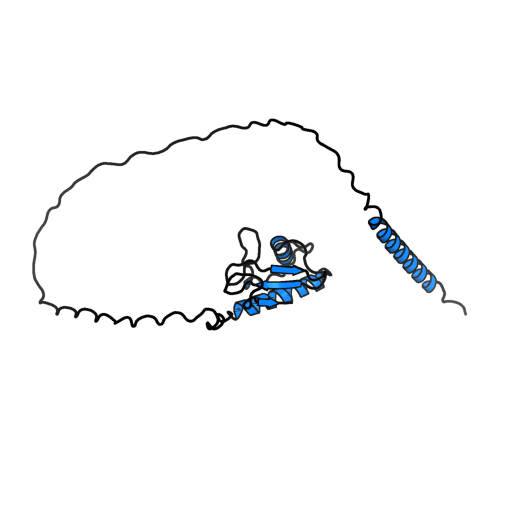PRO A 1 178 ? 6.692 -4.476 -2.151 1.00 98.19 178 PRO A CA 1
ATOM 1291 C C . PRO A 1 178 ? 6.182 -3.038 -2.284 1.00 98.19 178 PRO A C 1
ATOM 1293 O O . PRO A 1 178 ? 6.969 -2.125 -2.537 1.00 98.19 178 PRO A O 1
ATOM 1296 N N . TYR A 1 179 ? 4.885 -2.827 -2.062 1.00 98.25 179 TYR A N 1
ATOM 1297 C CA . TYR A 1 179 ? 4.347 -1.480 -1.882 1.00 98.25 179 TYR A CA 1
ATOM 1298 C C . TYR A 1 179 ? 5.041 -0.792 -0.702 1.00 98.25 179 TYR A C 1
ATOM 1300 O O . TYR A 1 179 ? 5.347 -1.429 0.305 1.00 98.25 179 TYR A O 1
ATOM 1308 N N . PHE A 1 180 ? 5.253 0.517 -0.795 1.00 98.19 180 PHE A N 1
ATOM 1309 C CA . PHE A 1 180 ? 5.732 1.330 0.316 1.00 98.19 180 PHE A CA 1
ATOM 1310 C C . PHE A 1 180 ? 4.560 2.058 0.972 1.00 98.19 180 PHE A C 1
ATOM 1312 O O . PHE A 1 180 ? 3.846 2.814 0.311 1.00 98.19 180 PHE A O 1
ATOM 1319 N N . PHE A 1 181 ? 4.375 1.826 2.272 1.00 97.94 181 PHE A N 1
ATOM 1320 C CA . PHE A 1 181 ? 3.383 2.522 3.087 1.00 97.94 181 PHE A CA 1
ATOM 1321 C C . PHE A 1 181 ? 4.061 3.655 3.858 1.00 97.94 181 PHE A C 1
ATOM 1323 O O . PHE A 1 181 ? 4.747 3.431 4.856 1.00 97.94 181 PHE A O 1
ATOM 1330 N N . HIS A 1 182 ? 3.869 4.888 3.400 1.00 96.69 182 HIS A N 1
ATOM 1331 C CA . HIS A 1 182 ? 4.435 6.072 4.030 1.00 96.69 182 HIS A CA 1
ATOM 1332 C C . HIS A 1 182 ? 3.415 6.718 4.967 1.00 96.69 182 HIS A C 1
ATOM 1334 O O . HIS A 1 182 ? 2.434 7.317 4.530 1.00 96.69 182 HIS A O 1
ATOM 1340 N N . GLN A 1 183 ? 3.646 6.598 6.271 1.00 95.38 183 GLN A N 1
ATOM 1341 C CA . GLN A 1 183 ? 2.845 7.263 7.299 1.00 95.38 183 GLN A CA 1
ATOM 1342 C C . GLN A 1 183 ? 3.257 8.740 7.380 1.00 95.38 183 GLN A C 1
ATOM 1344 O O . GLN A 1 183 ? 4.232 9.068 8.052 1.00 95.38 183 GLN A O 1
ATOM 1349 N N . GLU A 1 184 ? 2.535 9.628 6.690 1.00 93.81 184 GLU A N 1
ATOM 1350 C CA . GLU A 1 184 ? 2.771 11.079 6.778 1.00 93.81 184 GLU A CA 1
ATOM 1351 C C . GLU A 1 184 ? 2.262 11.642 8.119 1.00 93.81 184 GLU A C 1
ATOM 1353 O O . GLU A 1 184 ? 2.864 12.548 8.697 1.00 93.81 184 GLU A O 1
ATOM 1358 N N . SER A 1 185 ? 1.172 11.078 8.646 1.00 93.75 185 SER A N 1
ATOM 1359 C CA . SER A 1 185 ? 0.616 11.380 9.970 1.00 93.75 185 SER A CA 1
ATOM 1360 C C . SER A 1 185 ? -0.161 10.177 10.522 1.00 93.75 185 SER A C 1
ATOM 1362 O O . SER A 1 185 ? -0.263 9.129 9.884 1.00 93.75 185 SER A O 1
ATOM 1364 N N . ALA A 1 186 ? -0.759 10.329 11.709 1.00 89.62 186 ALA A N 1
ATOM 1365 C CA . ALA A 1 186 ? -1.623 9.304 12.302 1.00 89.62 186 ALA A CA 1
ATOM 1366 C C . ALA A 1 186 ? -2.844 8.940 11.425 1.00 89.62 186 ALA A C 1
ATOM 1368 O O . ALA A 1 186 ? -3.375 7.833 11.517 1.00 89.62 186 ALA A O 1
ATOM 1369 N N . ASP A 1 187 ? -3.302 9.868 10.584 1.00 92.81 187 ASP A N 1
ATOM 1370 C CA . ASP A 1 187 ? -4.508 9.756 9.762 1.00 92.81 187 ASP A CA 1
ATOM 1371 C C . ASP A 1 187 ? -4.250 9.848 8.250 1.00 92.81 187 ASP A C 1
ATOM 1373 O O . ASP A 1 187 ? -5.149 9.540 7.461 1.00 92.81 187 ASP A O 1
ATOM 1377 N N . GLN A 1 188 ? -3.030 10.190 7.831 1.00 94.50 188 GLN A N 1
ATOM 1378 C CA . GLN A 1 188 ? -2.639 10.328 6.431 1.00 94.50 188 GLN A CA 1
ATOM 1379 C C . GLN A 1 188 ? -1.536 9.322 6.082 1.00 94.50 188 GLN A C 1
ATOM 1381 O O . GLN A 1 188 ? -0.467 9.302 6.694 1.00 94.50 188 GLN A O 1
ATOM 1386 N N . MET A 1 189 ? -1.822 8.456 5.110 1.00 96.81 189 MET A N 1
ATOM 1387 C CA . MET A 1 189 ? -0.899 7.436 4.623 1.00 96.81 189 MET A CA 1
ATOM 1388 C C . MET A 1 189 ? -0.842 7.509 3.104 1.00 96.81 189 MET A C 1
ATOM 1390 O O . MET A 1 189 ? -1.874 7.507 2.441 1.00 96.81 189 MET A O 1
ATOM 1394 N N . GLU A 1 190 ? 0.369 7.558 2.570 1.00 97.50 190 GLU A N 1
ATOM 1395 C CA . GLU A 1 190 ? 0.623 7.388 1.148 1.00 97.50 190 GLU A CA 1
ATOM 1396 C C . GLU A 1 190 ? 0.969 5.921 0.864 1.00 97.50 190 GLU A C 1
ATOM 1398 O O . GLU A 1 190 ? 1.762 5.304 1.578 1.00 97.50 190 GLU A O 1
ATOM 1403 N N . VAL A 1 191 ? 0.385 5.374 -0.201 1.00 97.75 191 VAL A N 1
ATOM 1404 C CA . VAL A 1 191 ? 0.742 4.070 -0.768 1.00 97.75 191 VAL A CA 1
ATOM 1405 C C . VAL A 1 191 ? 1.484 4.306 -2.071 1.00 97.75 191 VAL A C 1
ATOM 1407 O O . VAL A 1 191 ? 0.986 5.021 -2.942 1.00 97.75 191 VAL A O 1
ATOM 1410 N N . ARG A 1 192 ? 2.652 3.684 -2.218 1.00 98.19 192 ARG A N 1
ATOM 1411 C CA . ARG A 1 192 ? 3.503 3.831 -3.399 1.00 98.19 192 ARG A CA 1
ATOM 1412 C C . ARG A 1 192 ? 3.897 2.476 -3.979 1.00 98.19 192 ARG A C 1
ATOM 1414 O O . ARG A 1 192 ? 4.340 1.599 -3.242 1.00 98.19 192 ARG A O 1
ATOM 1421 N N . SER A 1 193 ? 3.735 2.305 -5.287 1.00 98.12 193 SER A N 1
ATOM 1422 C CA . SER A 1 193 ? 4.355 1.219 -6.062 1.00 98.12 193 SER A CA 1
ATOM 1423 C C . SER A 1 193 ? 5.586 1.763 -6.775 1.00 98.12 193 SER A C 1
ATOM 1425 O O . SER A 1 193 ? 5.545 2.894 -7.253 1.00 98.12 193 SER A O 1
ATOM 1427 N N . ALA A 1 194 ? 6.635 0.941 -6.868 1.00 97.62 194 ALA A N 1
ATOM 1428 C CA . ALA A 1 194 ? 7.901 1.287 -7.521 1.00 97.62 194 ALA A CA 1
ATOM 1429 C C . ALA A 1 194 ? 7.831 1.272 -9.057 1.00 97.62 194 ALA A C 1
ATOM 1431 O O . ALA A 1 194 ? 8.862 1.326 -9.720 1.00 97.62 194 ALA A O 1
ATOM 1432 N N . GLY A 1 195 ? 6.644 1.072 -9.633 1.00 96.50 195 GLY A N 1
ATOM 1433 C CA . GLY A 1 195 ? 6.474 1.096 -11.076 1.00 96.50 195 GLY A CA 1
ATOM 1434 C C . GLY A 1 195 ? 7.222 -0.017 -11.816 1.00 96.50 195 GLY A C 1
ATOM 1435 O O . GLY A 1 195 ? 7.612 -1.058 -11.277 1.00 96.50 195 GLY A O 1
ATOM 1436 N N . ALA A 1 196 ? 7.387 0.202 -13.115 1.00 96.56 196 ALA A N 1
ATOM 1437 C CA . ALA A 1 196 ? 7.974 -0.766 -14.025 1.00 96.56 196 ALA A CA 1
ATOM 1438 C C . ALA A 1 196 ? 9.498 -0.852 -13.909 1.00 96.56 196 ALA A C 1
ATOM 1440 O O . ALA A 1 196 ? 10.068 -1.901 -14.233 1.00 96.56 196 ALA A O 1
ATOM 1441 N N . ASP A 1 197 ? 10.156 0.226 -13.481 1.00 96.00 197 ASP A N 1
ATOM 1442 C CA . ASP A 1 197 ? 11.603 0.260 -13.286 1.00 96.00 197 ASP A CA 1
ATOM 1443 C C . ASP A 1 197 ? 12.051 -0.412 -11.975 1.00 96.00 197 ASP A C 1
ATOM 1445 O O . ASP A 1 197 ? 13.210 -0.827 -11.871 1.00 96.00 197 ASP A O 1
ATOM 1449 N N . ARG A 1 198 ? 11.102 -0.642 -11.052 1.00 97.25 198 ARG A N 1
ATOM 1450 C CA . ARG A 1 198 ? 11.276 -1.315 -9.757 1.00 97.25 198 ARG A CA 1
ATOM 1451 C C . ARG A 1 198 ? 12.160 -0.544 -8.780 1.00 97.25 198 ARG A C 1
ATOM 1453 O O . ARG A 1 198 ? 12.737 -1.144 -7.867 1.00 97.25 198 ARG A O 1
ATOM 1460 N N . VAL A 1 199 ? 12.283 0.763 -8.965 1.00 97.31 199 VAL A N 1
ATOM 1461 C CA . VAL A 1 199 ? 13.068 1.654 -8.122 1.00 97.31 199 VAL A CA 1
ATOM 1462 C C . VAL A 1 199 ? 12.129 2.694 -7.536 1.00 97.31 199 VAL A C 1
ATOM 1464 O O . VAL A 1 199 ? 11.530 3.476 -8.248 1.00 97.31 199 VAL A O 1
ATOM 1467 N N . MET A 1 200 ? 12.031 2.735 -6.211 1.00 96.69 200 MET A N 1
ATOM 1468 C CA . MET A 1 200 ? 11.211 3.743 -5.540 1.00 96.69 200 MET A CA 1
ATOM 1469 C C . MET A 1 200 ? 11.765 5.162 -5.766 1.00 96.69 200 MET A C 1
ATOM 1471 O O . MET A 1 200 ? 12.979 5.368 -5.864 1.00 96.69 200 MET A O 1
ATOM 1475 N N . TRP A 1 201 ? 10.870 6.146 -5.725 1.00 96.25 201 TRP A N 1
ATOM 1476 C CA . TRP A 1 201 ? 11.119 7.584 -5.882 1.00 96.25 201 TRP A CA 1
ATOM 1477 C C . TRP A 1 201 ? 11.588 8.001 -7.278 1.00 96.25 201 TRP A C 1
ATOM 1479 O O . TRP A 1 201 ? 12.318 8.987 -7.431 1.00 96.25 201 TRP A O 1
ATOM 1489 N N . THR A 1 202 ? 11.141 7.283 -8.301 1.00 96.25 202 THR A N 1
ATOM 1490 C CA . THR A 1 202 ? 11.345 7.631 -9.708 1.00 96.25 202 THR A CA 1
ATOM 1491 C C . THR A 1 202 ? 10.054 8.182 -10.320 1.00 96.25 202 THR A C 1
ATOM 1493 O O . T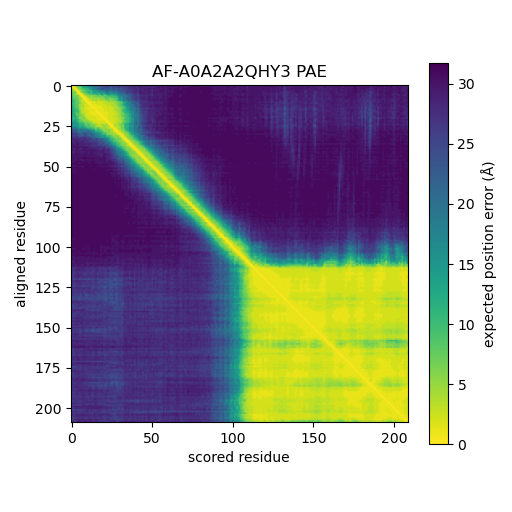HR A 1 202 ? 9.045 8.406 -9.650 1.00 96.25 202 THR A O 1
ATOM 1496 N N . SER A 1 203 ? 10.103 8.520 -11.609 1.00 95.38 203 SER A N 1
ATOM 1497 C CA . SER A 1 203 ? 8.977 9.145 -12.308 1.00 95.38 203 SER A CA 1
ATOM 1498 C C . SER A 1 203 ? 7.841 8.185 -12.666 1.00 95.38 203 SER A C 1
ATOM 1500 O O . SER A 1 203 ? 6.774 8.665 -13.039 1.00 95.38 203 SER A O 1
ATOM 1502 N N . ASP A 1 204 ? 8.070 6.871 -12.640 1.00 95.38 204 ASP A N 1
ATOM 1503 C CA . ASP A 1 204 ? 7.056 5.856 -12.954 1.00 95.38 204 ASP A CA 1
ATOM 1504 C C . ASP A 1 204 ? 6.376 5.260 -11.718 1.00 95.38 204 ASP A C 1
ATOM 1506 O O . ASP A 1 204 ? 5.481 4.424 -11.865 1.00 95.38 204 ASP A O 1
ATOM 1510 N N . ASP A 1 205 ? 6.739 5.730 -10.524 1.00 97.12 205 ASP A N 1
ATOM 1511 C CA . ASP A 1 205 ? 6.033 5.400 -9.296 1.00 97.12 205 ASP A CA 1
ATOM 1512 C C . ASP A 1 205 ? 4.542 5.736 -9.390 1.00 97.12 205 ASP A C 1
ATOM 1514 O O . ASP A 1 205 ? 4.138 6.831 -9.801 1.00 97.12 205 ASP A O 1
ATOM 1518 N N . LEU A 1 206 ? 3.718 4.818 -8.895 1.00 97.62 206 LEU A N 1
ATOM 1519 C CA . LEU A 1 206 ? 2.285 5.038 -8.733 1.00 97.62 206 LEU A CA 1
ATOM 1520 C C . LEU A 1 206 ? 1.987 5.373 -7.279 1.00 97.62 206 LEU A C 1
ATOM 1522 O O . LEU A 1 206 ? 2.452 4.673 -6.380 1.00 97.62 206 LEU A O 1
ATOM 1526 N N . VAL A 1 207 ? 1.194 6.418 -7.049 1.00 97.44 207 VAL A N 1
ATOM 1527 C CA . VAL A 1 207 ? 0.964 6.986 -5.714 1.00 97.44 207 VAL A CA 1
ATOM 1528 C C . VAL A 1 207 ? -0.532 7.135 -5.436 1.00 97.44 207 VAL A C 1
ATOM 1530 O O . VAL A 1 207 ? -1.263 7.674 -6.265 1.00 97.44 207 VAL A O 1
ATOM 1533 N N . GLY A 1 208 ? -0.977 6.690 -4.257 1.00 96.12 208 GLY A N 1
ATOM 1534 C CA . GLY A 1 208 ? -2.355 6.807 -3.766 1.00 96.12 208 GLY A CA 1
ATOM 1535 C C . GLY A 1 208 ? -2.407 7.338 -2.333 1.00 96.12 208 GLY A C 1
ATOM 1536 O O . GLY A 1 208 ? -1.485 7.093 -1.555 1.00 96.12 208 GLY A O 1
ATOM 1537 N N . ARG A 1 209 ? -3.465 8.087 -1.993 1.00 92.81 209 ARG A N 1
ATOM 1538 C CA . ARG A 1 209 ? -3.659 8.775 -0.703 1.00 92.81 209 ARG A CA 1
ATOM 1539 C C . ARG A 1 209 ? -5.135 8.813 -0.300 1.00 92.81 209 ARG A C 1
ATOM 1541 O O . ARG A 1 209 ? -5.984 8.870 -1.219 1.00 92.81 209 ARG A O 1
#

Secondary structure (DSSP, 8-state):
-----SHHHHHHHHHHHHHHHHHHHHHSSTT--PPP---------------------------------------------PPPPPPPP----PPPPPPPPGGGSPPPPPPHHHHHHHHHHHHHHHHHHHHHSS---SSHHHHHHHHBTTSTT--B-S-TTT--B-TTSPBB-TTSPBPEEEESSSS-EEEEE-TTTT-TTSTT-EEE-

Sequence (209 aa):
MKCGRPILLGVLALVTAVALWRFRESQSEADSQAPAEPRSTESFSRSGDTEIATSSKGEVALPPDGDSSTPAVSPAPAPAPLAAPNPPSARRQSPAAPPLPANQRPAPAVPEPAQAAVEALALNLREYRDRFGGNPVGNNAEIVREMDGGNAKGAAFLPAGLKRLNGQGELIDEWGVPYFFHQESADQMEVRSAGADRVMWTSDDLVGR

Radius of gyration: 36.43 Å; Cα contacts (8 Å, |Δi|>4): 174; chains: 1; bounding box: 75×88×99 Å

Solvent-accessible surface area (backbone atoms only — not comparable to full-atom values): 14020 Å² total; per-residue (Å²): 142,90,86,90,74,72,68,68,57,55,53,54,54,50,53,52,52,53,51,54,52,55,55,55,58,65,58,67,72,72,76,74,80,76,83,90,80,92,80,81,89,84,89,77,90,75,89,78,90,76,86,86,80,90,79,84,92,88,84,90,89,85,87,84,90,85,90,80,81,85,86,88,85,90,88,88,84,90,80,80,89,74,80,79,81,78,77,79,77,79,75,79,74,71,79,76,75,80,79,70,57,79,94,71,53,76,77,80,80,78,55,69,69,52,56,52,48,38,47,49,50,26,52,32,47,50,53,45,19,78,74,70,79,32,50,79,67,80,54,57,32,51,29,42,38,33,36,60,21,67,35,100,80,56,54,65,51,60,54,77,94,65,71,39,63,50,100,76,47,27,48,34,44,94,72,72,43,61,45,44,73,44,72,81,46,68,80,43,52,39,36,34,35,27,33,89,86,64,45,76,92,50,93,62,43,45,77,20,97

Nearest PDB structures (foldseek):
  7rbw-assembly2_B  TM=4.396E-01  e=7.551E+00  Boana punctata